Protein AF-A0A9D8DEI7-F1 (afdb_monomer_lite)

Structure (mmCIF, N/CA/C/O backbone):
data_AF-A0A9D8DEI7-F1
#
_entry.id   AF-A0A9D8DEI7-F1
#
loop_
_atom_site.group_PDB
_atom_site.id
_atom_site.type_symbol
_atom_site.label_atom_id
_atom_site.label_alt_id
_atom_site.label_comp_id
_atom_site.label_asym_id
_atom_site.label_entity_id
_atom_site.label_seq_id
_atom_site.pdbx_PDB_ins_code
_atom_site.Cartn_x
_atom_site.Cartn_y
_atom_site.Cartn_z
_atom_site.occupancy
_atom_site.B_iso_or_equiv
_atom_site.auth_seq_id
_atom_site.auth_comp_id
_atom_site.auth_asym_id
_atom_site.auth_atom_id
_atom_site.pdbx_PDB_model_num
ATOM 1 N N . MET A 1 1 ? 32.565 16.526 56.977 1.00 48.03 1 MET A N 1
ATOM 2 C CA . MET A 1 1 ? 32.443 17.962 56.658 1.00 48.03 1 MET A CA 1
ATOM 3 C C . MET A 1 1 ? 31.909 18.100 55.244 1.00 48.03 1 MET A C 1
ATOM 5 O O . MET A 1 1 ? 32.401 17.396 54.372 1.00 48.03 1 MET A O 1
ATOM 9 N N . SER A 1 2 ? 30.930 18.994 55.086 1.00 52.47 2 SER A N 1
ATOM 10 C CA . SER A 1 2 ? 30.205 19.396 53.866 1.00 52.47 2 SER A CA 1
ATOM 11 C C . SER A 1 2 ? 28.914 18.635 53.568 1.00 52.47 2 SER A C 1
ATOM 13 O O . SER A 1 2 ? 28.824 17.798 52.676 1.00 52.47 2 SER A O 1
ATOM 15 N N . GLU A 1 3 ? 27.904 19.019 54.348 1.00 53.97 3 GLU A N 1
ATOM 16 C CA . GLU A 1 3 ? 26.474 18.923 54.068 1.00 53.97 3 GLU A CA 1
ATOM 17 C C . GLU A 1 3 ? 26.102 19.852 52.896 1.00 53.97 3 GLU A C 1
ATOM 19 O O . GLU A 1 3 ? 26.553 20.999 52.835 1.00 53.97 3 GLU A O 1
ATOM 24 N N . ARG A 1 4 ? 25.239 19.393 51.983 1.00 58.38 4 ARG A N 1
ATOM 25 C CA . ARG A 1 4 ? 24.477 20.269 51.083 1.00 58.38 4 ARG A CA 1
ATOM 26 C C . ARG A 1 4 ? 23.010 19.863 51.131 1.00 58.38 4 ARG A C 1
ATOM 28 O O . ARG A 1 4 ? 22.658 18.731 50.820 1.00 58.38 4 ARG A O 1
ATOM 35 N N . GLN A 1 5 ? 22.203 20.812 51.585 1.00 62.78 5 GLN A N 1
ATOM 36 C CA . GLN A 1 5 ? 20.763 20.720 51.782 1.00 62.78 5 GLN A CA 1
ATOM 37 C C . GLN A 1 5 ? 19.988 20.701 50.449 1.00 62.78 5 GLN A C 1
ATOM 39 O O . GLN A 1 5 ? 20.472 21.259 49.459 1.00 62.78 5 GLN A O 1
ATOM 44 N N . PRO A 1 6 ? 18.771 20.123 50.423 1.00 64.81 6 PRO A N 1
ATOM 45 C CA . PRO A 1 6 ? 17.835 20.244 49.310 1.00 64.81 6 PRO A CA 1
ATOM 46 C C . PRO A 1 6 ? 17.084 21.585 49.342 1.00 64.81 6 PRO A C 1
ATOM 48 O O . PRO A 1 6 ? 16.651 22.058 50.390 1.00 64.81 6 PRO A O 1
ATOM 51 N N . ASN A 1 7 ? 16.925 22.181 48.160 1.00 58.81 7 ASN A N 1
ATOM 52 C CA . ASN A 1 7 ? 16.240 23.449 47.942 1.00 58.81 7 ASN A CA 1
ATOM 53 C C . ASN A 1 7 ? 14.721 23.222 47.843 1.00 58.81 7 ASN A C 1
ATOM 55 O O . ASN A 1 7 ? 14.240 22.599 46.898 1.00 58.81 7 ASN A O 1
ATOM 59 N N . SER A 1 8 ? 13.977 23.723 48.828 1.00 54.47 8 SER A N 1
ATOM 60 C CA . SER A 1 8 ? 12.516 23.752 48.874 1.00 54.47 8 SER A CA 1
ATOM 61 C C . SER A 1 8 ? 11.988 25.018 48.191 1.00 54.47 8 SER A C 1
ATOM 63 O O . SER A 1 8 ? 12.009 26.101 48.778 1.00 54.47 8 SER A O 1
ATOM 65 N N . GLY A 1 9 ? 11.497 24.881 46.959 1.00 53.66 9 GLY A N 1
ATOM 66 C CA . GLY A 1 9 ? 10.753 25.925 46.253 1.00 53.66 9 GLY A CA 1
ATOM 67 C C . GLY A 1 9 ? 9.281 25.906 46.653 1.00 53.66 9 GLY A C 1
ATOM 68 O O . GLY A 1 9 ? 8.477 25.211 46.042 1.00 53.66 9 GLY A O 1
ATOM 69 N N . SER A 1 10 ? 8.962 26.651 47.706 1.00 48.22 10 SER A N 1
ATOM 70 C CA . SER A 1 10 ? 7.610 26.997 48.138 1.00 48.22 10 SER A CA 1
ATOM 71 C C . SER A 1 10 ? 7.182 28.311 47.488 1.00 48.22 10 SER A C 1
ATOM 73 O O . SER A 1 10 ? 7.964 29.259 47.475 1.00 48.22 10 SER A O 1
ATOM 75 N N . GLY A 1 11 ? 5.915 28.398 47.085 1.00 42.53 11 GLY A N 1
ATOM 76 C CA . GLY A 1 11 ? 5.194 29.667 46.990 1.00 42.53 11 GLY A CA 1
ATOM 77 C C . GLY A 1 11 ? 4.642 29.990 45.609 1.00 42.53 11 GLY A C 1
ATOM 78 O O . GLY A 1 11 ? 5.392 30.268 44.683 1.00 42.53 11 GLY A O 1
ATOM 79 N N . ASP A 1 12 ? 3.317 29.978 45.510 1.00 43.81 12 ASP A N 1
ATOM 80 C CA . ASP A 1 12 ? 2.453 31.165 45.358 1.00 43.81 12 ASP A CA 1
ATOM 81 C C . ASP A 1 12 ? 1.214 30.700 44.568 1.00 43.81 12 ASP A C 1
ATOM 83 O O . ASP A 1 12 ? 1.314 30.100 43.507 1.00 43.81 12 ASP A O 1
ATOM 87 N N . GLY A 1 13 ? 0.002 30.752 45.101 1.00 42.78 13 GLY A N 1
ATOM 88 C CA . GLY A 1 13 ? -0.653 31.996 45.469 1.00 42.78 13 GLY A CA 1
ATOM 89 C C . GLY A 1 13 ? -1.904 32.097 44.609 1.00 42.78 13 GLY A C 1
ATOM 90 O O . GLY A 1 13 ? -1.872 32.529 43.461 1.00 42.78 13 GLY A O 1
ATOM 91 N N . GLY A 1 14 ? -3.015 31.601 45.148 1.00 42.62 14 GLY A N 1
ATOM 92 C CA . GLY A 1 14 ? -4.296 31.597 44.462 1.00 42.62 14 GLY A CA 1
ATOM 93 C C . GLY A 1 14 ? -4.821 33.001 44.181 1.00 42.62 14 GLY A C 1
ATOM 94 O O . GLY A 1 14 ? -4.734 33.899 45.016 1.00 42.62 14 GLY A O 1
ATOM 95 N N . ALA A 1 15 ? -5.498 33.155 43.046 1.00 45.97 15 ALA A N 1
ATOM 96 C CA . ALA A 1 15 ? -6.466 34.221 42.865 1.00 45.97 15 ALA A CA 1
ATOM 97 C C . ALA A 1 15 ? -7.571 33.820 41.875 1.00 45.97 15 ALA A C 1
ATOM 99 O O . ALA A 1 15 ? -7.374 33.773 40.671 1.00 45.97 15 ALA A O 1
ATOM 100 N N . ARG A 1 16 ? -8.770 33.627 42.435 1.00 45.38 16 ARG A N 1
ATOM 101 C CA . ARG A 1 16 ? -10.005 34.300 42.005 1.00 45.38 16 ARG A CA 1
ATOM 102 C C . ARG A 1 16 ? -10.395 34.171 40.524 1.00 45.38 16 ARG A C 1
ATOM 104 O O . ARG A 1 16 ? -9.983 34.962 39.687 1.00 45.38 16 ARG A O 1
ATOM 111 N N . SER A 1 17 ? -11.428 33.376 40.271 1.00 50.47 17 SER A N 1
ATOM 112 C CA . SER A 1 17 ? -12.588 33.865 39.507 1.00 50.47 17 SER A CA 1
ATOM 113 C C . SER A 1 17 ? -13.786 32.939 39.700 1.00 50.47 17 SER A C 1
ATOM 115 O O . SER A 1 17 ? -13.965 31.929 39.032 1.00 50.47 17 SER A O 1
ATOM 117 N N . ARG A 1 18 ? -14.644 33.323 40.651 1.00 49.12 18 ARG A N 1
ATOM 118 C CA . ARG A 1 18 ? -16.065 32.987 40.599 1.00 49.12 18 ARG A CA 1
ATOM 119 C C . ARG A 1 18 ? -16.678 33.867 39.514 1.00 49.12 18 ARG A C 1
ATOM 121 O O . ARG A 1 18 ? -16.658 35.086 39.660 1.00 49.12 18 ARG A O 1
ATOM 128 N N . ALA A 1 19 ? -17.241 33.263 38.479 1.00 45.31 19 ALA A N 1
ATOM 129 C CA . ALA A 1 19 ? -18.193 33.926 37.603 1.00 45.31 19 ALA A CA 1
ATOM 130 C C . ALA A 1 19 ? -19.196 32.898 37.064 1.00 45.31 19 ALA A C 1
ATOM 132 O O . ALA A 1 19 ? -18.889 32.109 36.183 1.00 45.31 19 ALA A O 1
ATOM 133 N N . ALA A 1 20 ? -20.390 32.948 37.652 1.00 45.47 20 ALA A N 1
ATOM 134 C CA . ALA A 1 20 ? -21.681 32.757 37.000 1.00 45.47 20 ALA A CA 1
ATOM 135 C C . ALA A 1 20 ? -21.895 31.494 36.139 1.00 45.47 20 ALA A C 1
ATOM 137 O O . ALA A 1 20 ? -21.719 31.479 34.926 1.00 45.47 20 ALA A O 1
ATOM 138 N N . GLU A 1 21 ? -22.457 30.476 36.783 1.00 46.69 21 GLU A N 1
ATOM 139 C CA . GLU A 1 21 ? -23.849 30.067 36.552 1.00 46.69 21 GLU A CA 1
ATOM 140 C C . GLU A 1 21 ? -24.545 30.695 35.326 1.00 46.69 21 GLU A C 1
ATOM 142 O O . GLU A 1 21 ? -25.024 31.828 35.372 1.00 46.69 21 GLU A O 1
ATOM 147 N N . ARG A 1 22 ? -24.677 29.912 34.247 1.00 46.12 22 ARG A N 1
ATOM 148 C CA . ARG A 1 22 ? -25.803 30.000 33.308 1.00 46.12 22 ARG A CA 1
ATOM 149 C C . ARG A 1 22 ? -26.130 28.624 32.737 1.00 46.12 22 ARG A C 1
ATOM 151 O O . ARG A 1 22 ? -25.493 28.121 31.820 1.00 46.12 22 ARG A O 1
ATOM 158 N N . VAL A 1 23 ? -27.188 28.066 33.311 1.00 52.12 23 VAL A N 1
ATOM 159 C CA . VAL A 1 23 ? -28.173 27.167 32.707 1.00 52.12 23 VAL A CA 1
ATOM 160 C C . VAL A 1 23 ? -28.190 27.250 31.177 1.00 52.12 23 VAL A C 1
ATOM 162 O O . VAL A 1 23 ? -28.646 28.254 30.634 1.00 52.12 23 VAL A O 1
ATOM 165 N N . ARG A 1 24 ? -27.819 26.160 30.497 1.00 49.22 24 ARG A N 1
ATOM 166 C CA . ARG A 1 24 ? -28.441 25.738 29.232 1.00 49.22 24 ARG A CA 1
ATOM 167 C C . ARG A 1 24 ? -28.493 24.214 29.166 1.00 49.22 24 ARG A C 1
ATOM 169 O O . ARG A 1 24 ? -27.504 23.540 28.919 1.00 49.22 24 ARG A O 1
ATOM 176 N N . ARG A 1 25 ? -29.704 23.705 29.402 1.00 51.09 25 ARG A N 1
ATOM 177 C CA . ARG A 1 25 ? -30.188 22.435 28.862 1.00 51.09 25 ARG A CA 1
ATOM 178 C C . ARG A 1 25 ? -30.032 22.487 27.340 1.00 51.09 25 ARG A C 1
ATOM 180 O O . ARG A 1 25 ? -30.719 23.286 26.711 1.00 51.09 25 ARG A O 1
ATOM 187 N N . GLU A 1 26 ? -29.210 21.622 26.763 1.00 45.66 26 GLU A N 1
ATOM 188 C CA . GLU A 1 26 ? -29.348 21.231 25.360 1.00 45.66 26 GLU A CA 1
ATOM 189 C C . GLU A 1 26 ? -29.435 19.706 25.277 1.00 45.66 26 GLU A C 1
ATOM 191 O O . GLU A 1 26 ? -28.643 18.968 25.856 1.00 45.66 26 GLU A O 1
ATOM 196 N N . ALA A 1 27 ? -30.514 19.268 24.635 1.00 56.34 27 ALA A N 1
ATOM 197 C CA . ALA A 1 27 ? -30.925 17.891 24.428 1.00 56.34 27 ALA A CA 1
ATOM 198 C C . ALA A 1 27 ? -29.993 17.151 23.443 1.00 56.34 27 ALA A C 1
ATOM 200 O O . ALA A 1 27 ? -29.321 17.797 22.636 1.00 56.34 27 ALA A O 1
ATOM 201 N N . PRO A 1 28 ? -29.993 15.804 23.438 1.00 54.59 28 PRO A N 1
ATOM 202 C CA . PRO A 1 28 ? -29.207 15.021 22.489 1.00 54.59 28 PRO A CA 1
ATOM 203 C C . PRO A 1 28 ? -29.712 15.230 21.054 1.00 54.59 28 PRO A C 1
ATOM 205 O O . PRO A 1 28 ? -30.860 14.916 20.726 1.00 54.59 28 PRO A O 1
ATOM 208 N N . ARG A 1 29 ? -28.847 15.755 20.179 1.00 49.28 29 ARG A N 1
ATOM 209 C CA . ARG A 1 29 ? -29.093 15.782 18.732 1.00 49.28 29 ARG A CA 1
ATOM 210 C C . ARG A 1 29 ? -28.921 14.368 18.174 1.00 49.28 29 ARG A C 1
ATOM 212 O O . ARG A 1 29 ? -27.871 13.754 18.331 1.00 49.28 29 ARG A O 1
ATOM 219 N N . LYS A 1 30 ? -29.977 13.863 17.533 1.00 56.88 30 LYS A N 1
ATOM 220 C CA . LYS A 1 30 ? -29.970 12.626 16.743 1.00 56.88 30 LYS A CA 1
ATOM 221 C C . LYS A 1 30 ? -29.025 12.777 15.536 1.00 56.88 30 LYS A C 1
ATOM 223 O O . LYS A 1 30 ? -28.966 13.875 14.979 1.00 56.88 30 LYS A O 1
ATOM 228 N N . PRO A 1 31 ? -28.349 11.708 15.086 1.00 55.78 31 PRO A N 1
ATOM 229 C CA . PRO A 1 31 ? -27.664 11.708 13.801 1.00 55.78 31 PRO A CA 1
ATOM 230 C C . PRO A 1 31 ? -28.699 11.590 12.673 1.00 55.78 31 PRO A C 1
ATOM 232 O O . PRO A 1 31 ? -29.473 10.632 12.636 1.00 55.78 31 PRO A O 1
ATOM 235 N N . ASN A 1 32 ? -28.727 12.570 11.768 1.00 49.78 32 ASN A N 1
ATOM 236 C CA . ASN A 1 32 ? -29.474 12.463 10.519 1.00 49.78 32 ASN A CA 1
ATOM 237 C C . ASN A 1 32 ? -28.752 11.475 9.599 1.00 49.78 32 ASN A C 1
ATOM 239 O O . ASN A 1 32 ? -27.633 11.723 9.152 1.00 49.78 32 ASN A O 1
ATOM 243 N N . ARG A 1 33 ? -29.425 10.354 9.358 1.00 47.00 33 ARG A N 1
ATOM 244 C CA . ARG A 1 33 ? -29.229 9.460 8.223 1.00 47.00 33 ARG A CA 1
ATOM 245 C C . ARG A 1 33 ? -30.153 9.942 7.093 1.00 47.00 33 ARG A C 1
ATOM 247 O O . ARG A 1 33 ? -31.245 10.424 7.383 1.00 47.00 33 ARG A O 1
ATOM 254 N N . ASP A 1 34 ? -29.689 9.742 5.864 1.00 49.09 34 ASP A N 1
ATOM 255 C CA . ASP A 1 34 ? -30.455 9.675 4.608 1.00 49.09 34 ASP A CA 1
ATOM 256 C C . ASP A 1 34 ? -30.786 10.997 3.876 1.00 49.09 34 ASP A C 1
ATOM 258 O O . ASP A 1 34 ? -31.709 11.721 4.239 1.00 49.09 34 ASP A O 1
ATOM 262 N N . ALA A 1 35 ? -30.008 11.255 2.812 1.00 53.28 35 ALA A N 1
ATOM 263 C CA . ALA A 1 35 ? -30.366 11.822 1.493 1.00 53.28 35 ALA A CA 1
ATOM 264 C C . ALA A 1 35 ? -29.026 12.004 0.735 1.00 53.28 35 ALA A C 1
ATOM 266 O O . ALA A 1 35 ? -28.170 12.752 1.197 1.00 53.28 35 ALA A O 1
ATOM 267 N N . ASP A 1 36 ? -28.633 11.236 -0.283 1.00 51.34 36 ASP A N 1
ATOM 268 C CA . ASP A 1 36 ? -29.312 10.906 -1.546 1.00 51.34 36 ASP A CA 1
ATOM 269 C C . ASP A 1 36 ? -29.801 12.140 -2.305 1.00 51.34 36 ASP A C 1
ATOM 271 O O . ASP A 1 36 ? -30.996 12.382 -2.310 1.00 51.34 36 ASP A O 1
ATOM 275 N N . GLU A 1 37 ? -28.885 12.902 -2.924 1.00 49.81 37 GLU A N 1
ATOM 276 C CA . GLU A 1 37 ? -29.155 13.689 -4.141 1.00 49.81 37 GLU A CA 1
ATOM 277 C C . GLU A 1 37 ? -27.877 13.779 -5.004 1.00 49.81 37 GLU A C 1
ATOM 279 O O . GLU A 1 37 ? -26.800 14.160 -4.537 1.00 49.81 37 GLU A O 1
ATOM 284 N N . GLY A 1 38 ? -27.995 13.350 -6.264 1.00 44.84 38 GLY A N 1
ATOM 285 C CA . GLY A 1 38 ? -26.934 13.321 -7.273 1.00 44.84 38 GLY A CA 1
ATOM 286 C C . GLY A 1 38 ? -26.622 14.681 -7.926 1.00 44.84 38 GLY A C 1
ATOM 287 O O . GLY A 1 38 ? -27.137 15.717 -7.511 1.00 44.84 38 GLY A O 1
ATOM 288 N N . PRO A 1 39 ? -25.753 14.700 -8.958 1.00 55.09 39 PRO A N 1
ATOM 289 C CA . PRO A 1 39 ? -25.211 15.933 -9.522 1.00 55.09 39 PRO A CA 1
ATOM 290 C C . PRO A 1 39 ? -26.136 16.536 -10.590 1.00 55.09 39 PRO A C 1
ATOM 292 O O . PRO A 1 39 ? -26.245 16.006 -11.697 1.00 55.09 39 PRO A O 1
ATOM 295 N N . GLU A 1 40 ? -26.749 17.686 -10.301 1.00 51.41 40 GLU A N 1
ATOM 296 C CA . GLU A 1 40 ? -27.407 18.495 -11.329 1.00 51.41 40 GLU A CA 1
ATOM 297 C C . GLU A 1 40 ? -26.422 19.435 -12.030 1.00 51.41 40 GLU A C 1
ATOM 299 O O . GLU A 1 40 ? -25.815 20.341 -11.455 1.00 51.41 40 GLU A O 1
ATOM 304 N N . ALA A 1 41 ? -26.313 19.215 -13.335 1.00 50.56 41 ALA A N 1
ATOM 305 C CA . ALA A 1 41 ? -25.783 20.150 -14.300 1.00 50.56 41 ALA A CA 1
ATOM 306 C C . ALA A 1 41 ? -26.815 21.245 -14.599 1.00 50.56 41 ALA A C 1
ATOM 308 O O . ALA A 1 41 ? -27.918 20.947 -15.045 1.00 50.56 41 ALA A O 1
ATOM 309 N N . THR A 1 42 ? -26.441 22.515 -14.447 1.00 44.78 42 THR A N 1
ATOM 310 C CA . THR A 1 42 ? -26.895 23.652 -15.278 1.00 44.78 42 THR A CA 1
ATOM 311 C C . THR A 1 42 ? -26.143 24.902 -14.817 1.00 44.78 42 THR A C 1
ATOM 313 O O . THR A 1 42 ? -26.143 25.262 -13.652 1.00 44.78 42 THR A O 1
ATOM 316 N N . GLY A 1 43 ? -25.401 25.581 -15.682 1.00 42.53 43 GLY A N 1
ATOM 317 C CA . GLY A 1 43 ? -25.990 26.707 -16.393 1.00 42.53 43 GLY A CA 1
ATOM 318 C C . GLY A 1 43 ? -24.905 27.724 -16.736 1.00 42.53 43 GLY A C 1
ATOM 319 O O . GLY A 1 43 ? -24.126 28.139 -15.882 1.00 42.53 43 GLY A O 1
ATOM 320 N N . GLY A 1 44 ? -24.829 28.082 -18.016 1.00 44.78 44 GLY A N 1
ATOM 321 C CA . GLY A 1 44 ? -23.748 28.872 -18.581 1.00 44.78 44 GLY A CA 1
ATOM 322 C C . GLY A 1 44 ? -23.660 30.305 -18.059 1.00 44.78 44 GLY A C 1
ATOM 323 O O . GLY A 1 44 ? -24.662 31.001 -17.895 1.00 44.78 44 GLY A O 1
ATOM 324 N N . SER A 1 45 ? -22.422 30.781 -17.925 1.00 43.56 45 SER A N 1
ATOM 325 C CA . SER A 1 45 ? -22.120 32.198 -17.752 1.00 43.56 45 SER A CA 1
ATOM 326 C C . SER A 1 45 ? -21.215 32.686 -18.883 1.00 43.56 45 SER A C 1
ATOM 328 O O . SER A 1 45 ? -20.000 32.539 -18.882 1.00 43.56 45 SER A O 1
ATOM 330 N N . ARG A 1 46 ? -21.902 33.192 -19.908 1.00 51.50 46 ARG A N 1
ATOM 331 C CA . ARG A 1 46 ? -21.592 34.354 -20.753 1.00 51.50 46 ARG A CA 1
ATOM 332 C C . ARG A 1 46 ? -20.136 34.845 -20.778 1.00 51.50 46 ARG A C 1
ATOM 334 O O . ARG A 1 46 ? -19.675 35.566 -19.899 1.00 51.50 46 ARG A O 1
ATOM 341 N N . LEU A 1 47 ? -19.527 34.585 -21.932 1.00 47.16 47 LEU A N 1
ATOM 342 C CA . LEU A 1 47 ? -18.625 35.453 -22.694 1.00 47.16 47 LEU A CA 1
ATOM 343 C C . LEU A 1 47 ? -18.570 36.922 -22.220 1.00 47.16 47 LEU A C 1
ATOM 345 O O . LEU A 1 47 ? -19.493 37.707 -22.450 1.00 47.16 47 LEU A O 1
ATOM 349 N N . ARG A 1 48 ? -17.409 37.317 -21.692 1.00 49.62 48 ARG A N 1
ATOM 350 C CA . ARG A 1 48 ? -16.848 38.661 -21.873 1.00 49.62 48 ARG A CA 1
ATOM 351 C C . ARG A 1 48 ? -15.474 38.515 -22.534 1.00 49.62 48 ARG A C 1
ATOM 353 O O . ARG A 1 48 ? -14.592 37.928 -21.913 1.00 49.62 48 ARG A O 1
ATOM 360 N N . PRO A 1 49 ? -15.248 39.050 -23.745 1.00 48.50 49 PRO A N 1
ATOM 361 C CA . PRO A 1 49 ? -13.901 39.171 -24.277 1.00 48.50 49 PRO A CA 1
ATOM 362 C C . PRO A 1 49 ? -13.212 40.355 -23.589 1.00 48.50 49 PRO A C 1
ATOM 364 O O . PRO A 1 49 ? -13.524 41.515 -23.865 1.00 48.50 49 PRO A O 1
ATOM 367 N N . ILE A 1 50 ? -12.281 40.069 -22.674 1.00 54.41 50 ILE A N 1
ATOM 368 C CA . ILE A 1 50 ? -11.305 41.068 -22.234 1.00 54.41 50 ILE A CA 1
ATOM 369 C C . ILE A 1 50 ? -10.267 41.176 -23.346 1.00 54.41 50 ILE A C 1
ATOM 371 O O . ILE A 1 50 ? -9.465 40.285 -23.605 1.00 54.41 50 ILE A O 1
ATOM 375 N N . ARG A 1 51 ? -10.391 42.288 -24.056 1.00 47.00 51 ARG A N 1
ATOM 376 C CA . ARG A 1 51 ? -9.552 42.749 -25.145 1.00 47.00 51 ARG A CA 1
ATOM 377 C C . ARG A 1 51 ? -8.293 43.389 -24.565 1.00 47.00 51 ARG A C 1
ATOM 379 O O . ARG A 1 51 ? -8.400 44.398 -23.878 1.00 47.00 51 ARG A O 1
ATOM 386 N N . GLY A 1 52 ? -7.136 42.873 -24.969 1.00 44.22 52 GLY A N 1
ATOM 387 C CA . GLY A 1 52 ? -5.909 43.657 -25.086 1.00 44.22 52 GLY A CA 1
ATOM 388 C C . GLY A 1 52 ? -4.867 43.440 -23.992 1.00 44.22 52 GLY A C 1
ATOM 389 O O . GLY A 1 52 ? -5.130 43.666 -22.819 1.00 44.22 52 GLY A O 1
ATOM 390 N N . ALA A 1 53 ? -3.658 43.129 -24.465 1.00 47.00 53 ALA A N 1
ATOM 391 C CA . ALA A 1 53 ? -2.376 43.181 -23.770 1.00 47.00 53 ALA A CA 1
ATOM 392 C C . ALA A 1 53 ? -2.085 42.036 -22.789 1.00 47.00 53 ALA A C 1
ATOM 394 O O . ALA A 1 53 ? -2.304 42.160 -21.590 1.00 47.00 53 ALA A O 1
ATOM 395 N N . GLN A 1 54 ? -1.503 40.963 -23.339 1.00 42.72 54 GLN A N 1
ATOM 396 C CA . GLN A 1 54 ? -0.245 40.314 -22.907 1.00 42.72 54 GLN A CA 1
ATOM 397 C C . GLN A 1 54 ? -0.275 38.818 -23.268 1.00 42.72 54 GLN A C 1
ATOM 399 O O . GLN A 1 54 ? -0.350 37.951 -22.407 1.00 42.72 54 GLN A O 1
ATOM 404 N N . THR A 1 55 ? -0.225 38.503 -24.563 1.00 44.03 55 THR A N 1
ATOM 405 C CA . THR A 1 55 ? -0.073 37.125 -25.073 1.00 44.03 55 THR A CA 1
ATOM 406 C C . THR A 1 55 ? 1.288 36.914 -25.738 1.00 44.03 55 THR A C 1
ATOM 408 O O . THR A 1 55 ? 1.389 36.172 -26.700 1.00 44.03 55 THR A O 1
ATOM 411 N N . GLU A 1 56 ? 2.343 37.565 -25.238 1.00 46.66 56 GLU A N 1
ATOM 412 C CA . GLU A 1 56 ? 3.718 37.379 -25.745 1.00 46.66 56 GLU A CA 1
ATOM 413 C C . GLU A 1 56 ? 4.664 36.728 -24.716 1.00 46.66 56 GLU A C 1
ATOM 415 O O . GLU A 1 56 ? 5.866 36.656 -24.938 1.00 46.66 56 GLU A O 1
ATOM 420 N N . ALA A 1 57 ? 4.147 36.221 -23.587 1.00 46.97 57 ALA A N 1
ATOM 421 C CA . ALA A 1 57 ? 4.976 35.603 -22.538 1.00 46.97 57 ALA A CA 1
ATOM 422 C C . ALA A 1 57 ? 4.601 34.153 -22.170 1.00 46.97 57 ALA A C 1
ATOM 424 O O . ALA A 1 57 ? 5.220 33.587 -21.274 1.00 46.97 57 ALA A O 1
ATOM 425 N N . LEU A 1 58 ? 3.618 33.541 -22.840 1.00 49.78 58 LEU A N 1
ATOM 426 C CA . LEU A 1 58 ? 3.133 32.184 -22.524 1.00 49.78 58 LEU A CA 1
ATOM 427 C C . LEU A 1 58 ? 3.544 31.106 -23.543 1.00 49.78 58 LEU A C 1
ATOM 429 O O . LEU A 1 58 ? 3.162 29.955 -23.383 1.00 49.78 58 LEU A O 1
ATOM 433 N N . GLU A 1 59 ? 4.372 31.455 -24.531 1.00 44.00 59 GLU A N 1
ATOM 434 C CA . GLU A 1 59 ? 4.974 30.513 -25.492 1.00 44.00 59 GLU A CA 1
ATOM 435 C C . GLU A 1 59 ? 6.496 30.385 -25.301 1.00 44.00 59 GLU A C 1
ATOM 437 O O . GLU A 1 59 ? 7.238 30.087 -26.231 1.00 44.00 59 GLU A O 1
ATOM 442 N N . ARG A 1 60 ? 6.992 30.585 -24.071 1.00 47.50 60 ARG A N 1
ATOM 443 C CA . ARG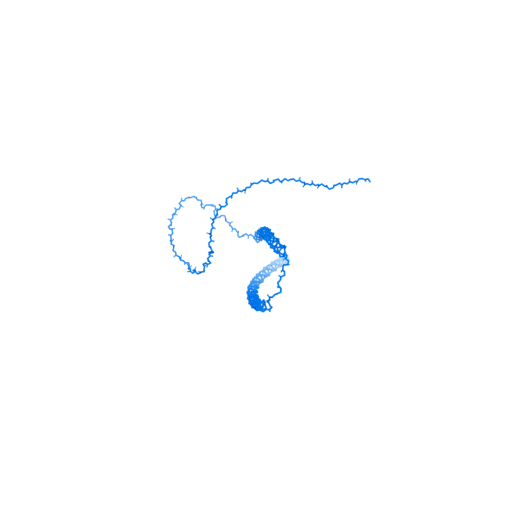 A 1 60 ? 8.283 30.001 -23.691 1.00 47.50 60 ARG A CA 1
ATOM 444 C C . ARG A 1 60 ? 8.060 28.507 -23.489 1.00 47.50 60 ARG A C 1
ATOM 446 O O . ARG A 1 60 ? 7.647 28.092 -22.411 1.00 47.50 60 ARG A O 1
ATOM 453 N N . GLU A 1 61 ? 8.245 27.754 -24.572 1.00 50.41 61 GLU A N 1
ATOM 454 C CA . GLU A 1 61 ? 9.079 26.545 -24.586 1.00 50.41 61 GLU A CA 1
ATOM 455 C C . GLU A 1 61 ? 9.206 25.888 -23.200 1.00 50.41 61 GLU A C 1
ATOM 457 O O . GLU A 1 61 ? 10.187 26.062 -22.479 1.00 50.41 61 GLU A O 1
ATOM 462 N N . LEU A 1 62 ? 8.170 25.155 -22.790 1.00 56.62 62 LEU A N 1
ATOM 463 C CA . LEU A 1 62 ? 8.351 24.106 -21.798 1.00 56.62 62 LEU A CA 1
ATOM 464 C C . LEU A 1 62 ? 8.753 22.871 -22.585 1.00 56.62 62 LEU A C 1
ATOM 466 O O . LEU A 1 62 ? 7.921 22.011 -22.880 1.00 56.62 62 LEU A O 1
ATOM 470 N N . ASP A 1 63 ? 10.035 22.809 -22.939 1.00 59.16 63 ASP A N 1
ATOM 471 C CA . ASP A 1 63 ? 10.648 21.523 -23.225 1.00 59.16 63 ASP A CA 1
ATOM 472 C C . ASP A 1 63 ? 10.252 20.560 -22.096 1.00 59.16 63 ASP A C 1
ATOM 474 O O . ASP A 1 63 ? 10.243 20.953 -20.917 1.00 59.16 63 ASP A O 1
ATOM 478 N N . PRO A 1 64 ? 9.849 19.317 -22.417 1.00 62.22 64 PRO A N 1
ATOM 479 C CA . PRO A 1 64 ? 9.548 18.339 -21.391 1.00 62.22 64 PRO A CA 1
ATOM 480 C C . PRO A 1 64 ? 10.752 18.284 -20.441 1.00 62.22 64 PRO A C 1
ATOM 482 O O . PRO A 1 64 ? 11.865 18.066 -20.923 1.00 62.22 64 PRO A O 1
ATOM 485 N N . PRO A 1 65 ? 10.553 18.488 -19.120 1.00 63.78 65 PRO A N 1
ATOM 486 C CA . PRO A 1 65 ? 11.663 18.551 -18.179 1.00 63.78 65 PRO A CA 1
ATOM 487 C C . PRO A 1 65 ? 12.516 17.309 -18.369 1.00 63.78 65 PRO A C 1
ATOM 489 O O . PRO A 1 65 ? 11.964 16.206 -18.520 1.00 63.78 65 PRO A O 1
ATOM 492 N N . SER A 1 66 ? 13.831 17.509 -18.428 1.00 73.19 66 SER A N 1
ATOM 493 C CA . SER A 1 66 ? 14.775 16.420 -18.650 1.00 73.19 66 SER A CA 1
ATOM 494 C C . SER A 1 66 ? 14.548 15.326 -17.601 1.00 73.19 66 SER A C 1
ATOM 496 O O . SER A 1 66 ? 14.041 15.592 -16.508 1.00 73.19 66 SER A O 1
ATOM 498 N N . LYS A 1 67 ? 14.884 14.070 -17.923 1.00 78.50 67 LYS A N 1
ATOM 499 C CA . LYS A 1 67 ? 14.655 12.932 -17.013 1.00 78.50 67 LYS A CA 1
ATOM 500 C C . LYS A 1 67 ? 15.191 13.213 -15.595 1.00 78.50 67 LYS A C 1
ATOM 502 O O . LYS A 1 67 ? 14.493 12.933 -14.631 1.00 78.50 67 LYS A O 1
ATOM 507 N N . GLY A 1 68 ? 16.343 13.883 -15.485 1.00 81.94 68 GLY A N 1
ATOM 508 C CA . GLY A 1 68 ? 16.918 14.309 -14.204 1.00 81.94 68 GLY A CA 1
ATOM 509 C C . GLY A 1 68 ? 16.096 15.370 -13.462 1.00 81.94 68 GLY A C 1
ATOM 510 O O . GLY A 1 68 ? 15.847 15.222 -12.272 1.00 81.94 68 GLY A O 1
ATOM 511 N N . GLU A 1 69 ? 15.585 16.393 -14.151 1.00 82.69 69 GLU A N 1
ATOM 512 C CA . GLU A 1 69 ? 14.737 17.420 -13.521 1.00 82.69 69 GLU A CA 1
ATOM 513 C C . GLU A 1 69 ? 13.396 16.861 -13.029 1.00 82.69 69 GLU A C 1
ATOM 515 O O . GLU A 1 69 ? 12.833 17.348 -12.047 1.00 82.69 69 GLU A O 1
ATOM 520 N N . ARG A 1 70 ? 12.851 15.848 -13.714 1.00 80.62 70 ARG A N 1
ATOM 521 C CA . ARG A 1 70 ? 11.641 15.148 -13.256 1.00 80.62 70 ARG A CA 1
ATOM 522 C C . ARG A 1 70 ? 11.910 14.370 -11.976 1.00 80.62 70 ARG A C 1
ATOM 524 O O . ARG A 1 70 ? 11.102 14.458 -11.053 1.00 80.62 70 ARG A O 1
ATOM 531 N N . ASP A 1 71 ? 13.038 13.671 -11.916 1.00 89.69 71 ASP A N 1
ATOM 532 C CA . ASP A 1 71 ? 13.437 12.892 -10.746 1.00 89.69 71 ASP A CA 1
ATOM 533 C C . ASP A 1 71 ? 13.702 13.803 -9.536 1.00 89.69 71 ASP A C 1
ATOM 535 O O . ASP A 1 71 ? 13.226 13.514 -8.441 1.00 89.69 71 ASP A O 1
ATOM 539 N N . GLU A 1 72 ? 14.350 14.956 -9.727 1.00 90.38 72 GLU A N 1
ATOM 540 C CA . GLU A 1 72 ? 14.560 15.956 -8.667 1.00 90.38 72 GLU A CA 1
ATOM 541 C C . GLU A 1 72 ? 13.240 16.551 -8.153 1.00 90.38 72 GLU A C 1
ATOM 543 O O . GLU A 1 72 ? 13.026 16.672 -6.944 1.00 90.38 72 GLU A O 1
ATOM 548 N N . ARG A 1 73 ? 12.305 16.883 -9.055 1.00 89.56 73 ARG A N 1
ATOM 549 C CA . ARG A 1 73 ? 10.968 17.365 -8.664 1.00 89.56 73 ARG A CA 1
ATOM 550 C C . ARG A 1 73 ? 10.187 16.300 -7.906 1.00 89.56 73 ARG A C 1
ATOM 552 O O . ARG A 1 73 ? 9.510 16.629 -6.933 1.00 89.56 73 ARG A O 1
ATOM 559 N N . LEU A 1 74 ? 10.281 15.043 -8.334 1.00 91.44 74 LEU A N 1
ATOM 560 C CA . LEU A 1 74 ? 9.635 13.925 -7.658 1.00 91.44 74 LEU A CA 1
ATOM 561 C C . LEU A 1 74 ? 10.235 13.709 -6.267 1.00 91.44 74 LEU A C 1
ATOM 563 O O . LEU A 1 74 ? 9.483 13.584 -5.306 1.00 91.44 74 LEU A O 1
ATOM 567 N N . GLN A 1 75 ? 11.562 13.741 -6.132 1.00 92.50 75 GLN A N 1
ATOM 568 C CA . GLN A 1 75 ? 12.239 13.643 -4.838 1.00 92.50 75 GLN A CA 1
ATOM 569 C C . GLN A 1 75 ? 11.812 14.770 -3.897 1.00 92.50 75 GLN A C 1
ATOM 571 O O . GLN A 1 75 ? 11.406 14.499 -2.770 1.00 92.50 75 GLN A O 1
ATOM 576 N N . HIS A 1 76 ? 11.789 16.018 -4.368 1.00 94.00 76 HIS A N 1
ATOM 577 C CA . HIS A 1 76 ? 11.307 17.141 -3.566 1.00 94.00 76 HIS A CA 1
ATOM 578 C C . HIS A 1 76 ? 9.831 17.011 -3.175 1.00 94.00 76 HIS A C 1
ATOM 580 O O . HIS A 1 76 ? 9.474 17.331 -2.042 1.00 94.00 76 HIS A O 1
ATOM 586 N N . ALA A 1 77 ? 8.972 16.524 -4.074 1.00 94.25 77 ALA A N 1
ATOM 587 C CA . ALA A 1 77 ? 7.565 16.282 -3.768 1.00 94.25 77 ALA A CA 1
ATOM 588 C C . ALA A 1 77 ? 7.394 15.176 -2.715 1.00 94.25 77 ALA A C 1
ATOM 590 O O . ALA A 1 77 ? 6.600 15.331 -1.788 1.00 94.25 77 ALA A O 1
ATOM 591 N N . VAL A 1 78 ? 8.169 14.092 -2.818 1.00 95.19 78 VAL A N 1
ATOM 592 C CA . VAL A 1 78 ? 8.183 12.996 -1.840 1.00 95.19 78 VAL A CA 1
ATOM 593 C C . VAL A 1 78 ? 8.695 13.484 -0.487 1.00 95.19 78 VAL A C 1
ATOM 595 O O . VAL A 1 78 ? 8.075 13.203 0.535 1.00 95.19 78 VAL A O 1
ATOM 598 N N . GLU A 1 79 ? 9.781 14.254 -0.451 1.00 96.94 79 GLU A N 1
ATOM 599 C CA . GLU A 1 79 ? 10.307 14.830 0.789 1.00 96.94 79 GLU A CA 1
ATOM 600 C C . GLU A 1 79 ? 9.328 15.814 1.434 1.00 96.94 79 GLU A C 1
ATOM 602 O O . GLU A 1 79 ? 9.155 15.793 2.652 1.00 96.94 79 GLU A O 1
ATOM 607 N N . ALA A 1 80 ? 8.662 16.655 0.638 1.00 96.19 80 ALA A N 1
ATOM 608 C CA . ALA A 1 80 ? 7.635 17.566 1.129 1.00 96.19 80 ALA A CA 1
ATOM 609 C C . ALA A 1 80 ? 6.447 16.792 1.714 1.00 96.19 80 ALA A C 1
ATOM 611 O O . ALA A 1 80 ? 6.040 17.065 2.841 1.00 96.19 80 ALA A O 1
ATOM 612 N N . ALA A 1 81 ? 5.952 15.777 0.999 1.00 94.31 81 ALA A N 1
ATOM 613 C CA . ALA A 1 81 ? 4.887 14.907 1.487 1.00 94.31 81 ALA A CA 1
ATOM 614 C C . ALA A 1 81 ? 5.290 14.188 2.782 1.00 94.31 81 ALA A C 1
ATOM 616 O O . ALA A 1 81 ? 4.489 14.109 3.714 1.00 94.31 81 ALA A O 1
ATOM 617 N N . ARG A 1 82 ? 6.546 13.727 2.877 1.00 96.88 82 ARG A N 1
ATOM 618 C CA . ARG A 1 82 ? 7.090 13.104 4.088 1.00 96.88 82 ARG A CA 1
ATOM 619 C C . ARG A 1 82 ? 7.078 14.074 5.267 1.00 96.88 82 ARG A C 1
ATOM 621 O O . ARG A 1 82 ? 6.558 13.721 6.318 1.00 96.88 82 ARG A O 1
ATOM 628 N N . ARG A 1 83 ? 7.578 15.301 5.087 1.00 96.94 83 ARG A N 1
ATOM 629 C CA . ARG A 1 83 ? 7.568 16.330 6.143 1.00 96.94 83 ARG A CA 1
ATOM 630 C C . ARG A 1 83 ? 6.150 16.682 6.580 1.00 96.94 83 ARG A C 1
ATOM 632 O O . ARG A 1 83 ? 5.887 16.735 7.771 1.00 96.94 83 ARG A O 1
ATOM 639 N N . THR A 1 84 ? 5.217 16.846 5.644 1.00 97.12 84 THR A N 1
ATOM 640 C CA . THR A 1 84 ? 3.811 17.116 5.983 1.00 97.12 84 THR A CA 1
ATOM 641 C C . THR A 1 84 ? 3.173 15.957 6.752 1.00 97.12 84 THR A C 1
ATOM 643 O O . THR A 1 84 ? 2.404 16.188 7.685 1.00 97.12 84 THR A O 1
ATOM 646 N N . ALA A 1 85 ? 3.491 14.710 6.397 1.00 95.75 85 ALA A N 1
ATOM 647 C CA . ALA A 1 85 ? 3.026 13.542 7.140 1.00 95.75 85 ALA A CA 1
ATOM 648 C C . ALA A 1 85 ? 3.623 13.492 8.557 1.00 95.75 85 ALA A C 1
ATOM 650 O O . ALA A 1 85 ? 2.890 13.242 9.511 1.00 95.75 85 ALA A O 1
ATOM 651 N N . GLU A 1 86 ? 4.919 13.783 8.707 1.00 97.25 86 GLU A N 1
ATOM 652 C CA . GLU A 1 86 ? 5.605 13.873 10.005 1.00 97.25 86 GLU A CA 1
ATOM 653 C C . GLU A 1 86 ? 5.009 14.987 10.890 1.00 97.25 86 GLU A C 1
ATOM 655 O O . GLU A 1 86 ? 4.707 14.759 12.063 1.00 97.25 86 GLU A O 1
ATOM 660 N N . GLU A 1 87 ? 4.771 16.176 10.332 1.00 97.56 87 GLU A N 1
ATOM 661 C CA . GLU A 1 87 ? 4.141 17.302 11.034 1.00 97.56 87 GLU A CA 1
ATOM 662 C C . GLU A 1 87 ? 2.716 16.960 11.483 1.00 97.56 87 GLU A C 1
ATOM 664 O O . GLU A 1 87 ? 2.343 17.227 12.627 1.00 97.56 87 GLU A O 1
ATOM 669 N N . ARG A 1 88 ? 1.928 16.315 10.613 1.00 97.19 88 ARG A N 1
ATOM 670 C CA . ARG A 1 88 ? 0.568 15.876 10.942 1.00 97.19 88 ARG A CA 1
ATOM 671 C C . ARG A 1 88 ? 0.561 14.817 12.040 1.00 97.19 88 ARG A C 1
ATOM 673 O O . ARG A 1 88 ? -0.226 14.942 12.972 1.00 97.19 88 ARG A O 1
ATOM 680 N N . ALA A 1 89 ? 1.437 13.818 11.951 1.00 95.50 89 ALA A N 1
ATOM 681 C CA . ALA A 1 89 ? 1.565 12.785 12.976 1.00 95.50 89 ALA A CA 1
ATOM 682 C C . ALA A 1 89 ? 1.968 13.392 14.328 1.00 95.50 89 ALA A C 1
ATOM 684 O O . ALA A 1 89 ? 1.409 13.037 15.360 1.00 95.50 89 ALA A O 1
ATOM 685 N N . THR A 1 90 ? 2.880 14.367 14.323 1.00 97.62 90 THR A N 1
ATOM 686 C CA . THR A 1 90 ? 3.294 15.075 15.543 1.00 97.62 90 THR A CA 1
ATOM 687 C C . THR A 1 90 ? 2.138 15.874 16.150 1.00 97.62 90 THR A C 1
ATOM 689 O O . THR A 1 90 ? 1.925 15.826 17.359 1.00 97.62 90 THR A O 1
ATOM 692 N N . ALA A 1 91 ? 1.358 16.584 15.327 1.00 97.31 91 ALA A N 1
ATOM 693 C CA . ALA A 1 91 ? 0.188 17.327 15.793 1.00 97.31 91 ALA A CA 1
ATOM 694 C C . ALA A 1 91 ? -0.905 16.405 16.363 1.00 97.31 91 ALA A C 1
ATOM 696 O O . ALA A 1 91 ? -1.537 16.746 17.360 1.00 97.31 91 ALA A O 1
ATOM 697 N N . GLU A 1 92 ? -1.108 15.236 15.753 1.00 97.19 92 GLU A N 1
ATOM 698 C CA . GLU A 1 92 ? -2.058 14.228 16.228 1.00 97.19 92 GLU A CA 1
ATOM 699 C C . GLU A 1 92 ? -1.627 13.621 17.568 1.00 97.19 92 GLU A C 1
ATOM 701 O O . GLU A 1 92 ? -2.450 13.526 18.475 1.00 97.19 92 GLU A O 1
ATOM 706 N N . ILE A 1 93 ? -0.339 13.297 17.739 1.00 96.94 93 ILE A N 1
ATOM 707 C CA . ILE A 1 93 ? 0.201 12.813 19.020 1.00 96.94 93 ILE A CA 1
ATOM 708 C C . ILE A 1 93 ? -0.045 13.841 20.129 1.00 96.94 93 ILE A C 1
ATOM 710 O O . ILE A 1 93 ? -0.586 13.484 21.170 1.00 96.94 93 ILE A O 1
ATOM 714 N N . LEU A 1 94 ? 0.275 15.117 19.893 1.00 97.62 94 LEU A N 1
ATOM 715 C CA . LEU A 1 94 ? 0.072 16.173 20.890 1.00 97.62 94 LEU A CA 1
ATOM 716 C C . LEU A 1 94 ? -1.409 16.371 21.249 1.00 97.62 94 LEU A C 1
ATOM 718 O O . LEU A 1 94 ? -1.731 16.624 22.407 1.00 97.62 94 LEU A O 1
ATOM 722 N N . ALA A 1 95 ? -2.316 16.247 20.276 1.00 97.50 95 ALA A N 1
ATOM 723 C CA . ALA A 1 95 ? -3.752 16.325 20.534 1.00 97.50 95 ALA A CA 1
ATOM 724 C C . ALA A 1 95 ? -4.239 15.148 21.396 1.00 97.50 95 ALA A C 1
ATOM 726 O O . ALA A 1 95 ? -4.998 15.353 22.341 1.00 97.50 95 ALA A O 1
ATOM 727 N N . LEU A 1 96 ? -3.763 13.930 21.110 1.00 95.56 96 LEU A N 1
ATOM 728 C CA . LEU A 1 96 ? -4.083 12.741 21.901 1.00 95.56 96 LEU A CA 1
ATOM 729 C C . LEU A 1 96 ? -3.511 12.814 23.323 1.00 95.56 96 LEU A C 1
ATOM 731 O O . LEU A 1 96 ? -4.163 12.366 24.263 1.00 95.56 96 LEU A O 1
ATOM 735 N N . GLU A 1 97 ? -2.315 13.379 23.500 1.00 97.56 97 GLU A N 1
ATOM 736 C CA . GLU A 1 97 ? -1.718 13.603 24.823 1.00 97.56 97 GLU A CA 1
ATOM 737 C C . GLU A 1 97 ? -2.545 14.592 25.659 1.00 97.56 97 GLU A C 1
ATOM 739 O O . GLU A 1 97 ? -2.846 14.319 26.821 1.00 97.56 97 GLU A O 1
ATOM 744 N N . ASP A 1 98 ? -2.975 15.702 25.059 1.00 97.81 98 ASP A N 1
ATOM 745 C CA . ASP A 1 98 ? -3.820 16.714 25.704 1.00 97.81 98 ASP A CA 1
ATOM 746 C C . ASP A 1 98 ? -5.207 16.150 26.078 1.00 97.81 98 ASP A C 1
ATOM 748 O O . ASP A 1 98 ? -5.711 16.386 27.180 1.00 97.81 98 ASP A O 1
ATOM 752 N N . ASP A 1 99 ? -5.807 15.330 25.212 1.00 97.06 99 ASP A N 1
ATOM 753 C CA . ASP A 1 99 ? -7.055 14.627 25.525 1.00 97.06 99 ASP A CA 1
ATOM 754 C C . ASP A 1 99 ? -6.877 13.592 26.647 1.00 97.06 99 ASP A C 1
ATOM 756 O O . ASP A 1 99 ? -7.701 13.536 27.565 1.00 97.06 99 ASP A O 1
ATOM 760 N N . LEU A 1 100 ? -5.775 12.833 26.650 1.00 95.25 100 LEU A N 1
ATOM 761 C CA . LEU A 1 100 ? -5.456 11.888 27.724 1.00 95.25 100 LEU A CA 1
ATOM 762 C C . LEU A 1 100 ? -5.296 12.599 29.075 1.00 95.25 100 LEU A C 1
ATOM 764 O O . LEU A 1 100 ? -5.759 12.100 30.106 1.00 95.25 100 LEU A O 1
ATOM 768 N N . ASP A 1 101 ? -4.655 13.765 29.092 1.00 97.44 101 ASP A N 1
ATOM 769 C CA . ASP A 1 101 ? -4.480 14.548 30.312 1.00 97.44 101 ASP A CA 1
ATOM 770 C C . ASP A 1 101 ? -5.812 15.115 30.824 1.00 97.44 101 ASP A C 1
ATOM 772 O O . ASP A 1 101 ? -6.083 15.053 32.031 1.00 97.44 101 ASP A O 1
ATOM 776 N N . ARG A 1 102 ? -6.708 15.560 29.931 1.00 97.31 102 ARG A N 1
ATOM 777 C CA . ARG A 1 102 ? -8.087 15.927 30.303 1.00 97.31 102 ARG A CA 1
ATOM 778 C C . ARG A 1 102 ? -8.845 14.746 30.892 1.00 97.31 102 ARG A C 1
ATOM 780 O O . ARG A 1 102 ? -9.491 14.887 31.934 1.00 97.31 102 ARG A O 1
ATOM 787 N N . GLU A 1 103 ? -8.771 13.579 30.261 1.00 95.31 103 GLU A N 1
ATOM 788 C CA . GLU A 1 103 ? -9.426 12.369 30.759 1.00 95.31 103 GLU A CA 1
ATOM 789 C C . GLU A 1 103 ? -8.906 11.994 32.148 1.00 95.31 103 GLU A C 1
ATOM 791 O O . GLU A 1 103 ? -9.703 11.760 33.060 1.00 95.31 103 GLU A O 1
ATOM 796 N N . ARG A 1 104 ? -7.589 12.041 32.364 1.00 96.81 104 ARG A N 1
ATOM 797 C CA . ARG A 1 104 ? -6.979 11.823 33.684 1.00 96.81 104 ARG A CA 1
ATOM 798 C C . ARG A 1 104 ? -7.481 12.814 34.726 1.00 96.81 104 ARG A C 1
ATOM 800 O O . ARG A 1 104 ? -7.805 12.402 35.840 1.00 96.81 104 ARG A O 1
ATOM 807 N N . GLU A 1 105 ? -7.593 14.094 34.382 1.00 97.75 105 GLU A N 1
ATOM 808 C CA . GLU A 1 105 ? -8.119 15.109 35.297 1.00 97.75 105 GLU A CA 1
ATOM 809 C C . GLU A 1 105 ? -9.592 14.838 35.652 1.00 97.75 105 GLU A C 1
ATOM 811 O O . GLU A 1 105 ? -9.986 14.916 36.820 1.00 97.75 105 GLU A O 1
ATOM 816 N N . THR A 1 106 ? -10.418 14.472 34.667 1.00 96.81 106 THR A N 1
ATOM 817 C CA . THR A 1 106 ? -11.827 14.126 34.914 1.00 96.81 106 THR A CA 1
ATOM 818 C C . THR A 1 106 ? -11.969 12.862 35.761 1.00 96.81 106 THR A C 1
ATOM 820 O O . THR A 1 106 ? -12.773 12.842 36.698 1.00 96.81 106 THR A O 1
ATOM 823 N N . ALA A 1 107 ? -11.147 11.842 35.507 1.00 94.62 107 ALA A N 1
ATOM 824 C CA . ALA A 1 107 ? -11.108 10.615 36.287 1.00 94.62 107 ALA A CA 1
ATOM 825 C C . ALA A 1 107 ? -10.676 10.886 37.735 1.00 94.62 107 ALA A C 1
ATOM 827 O O . ALA A 1 107 ? -11.316 10.391 38.664 1.00 94.62 107 ALA A O 1
ATOM 828 N N . ALA A 1 108 ? -9.658 11.727 37.946 1.00 97.12 108 ALA A N 1
ATOM 829 C CA . ALA A 1 108 ? -9.209 12.131 39.276 1.00 97.12 108 ALA A CA 1
ATOM 830 C C . ALA A 1 108 ? -10.316 12.860 40.057 1.00 97.12 108 ALA A C 1
ATOM 832 O O . ALA A 1 108 ? -10.598 12.499 41.200 1.00 97.12 108 ALA A O 1
ATOM 833 N N . LYS A 1 109 ? -11.010 13.819 39.426 1.00 97.25 109 LYS A N 1
ATOM 834 C CA . LYS A 1 109 ? -12.158 14.524 40.032 1.00 97.25 109 LYS A CA 1
ATOM 835 C C . LYS A 1 109 ? -13.304 13.572 40.376 1.00 97.25 109 LYS A C 1
ATOM 837 O O . LYS A 1 109 ? -13.902 13.677 41.447 1.00 97.25 109 LYS A O 1
ATOM 842 N N . SER A 1 110 ? -13.607 12.629 39.483 1.00 95.75 110 SER A N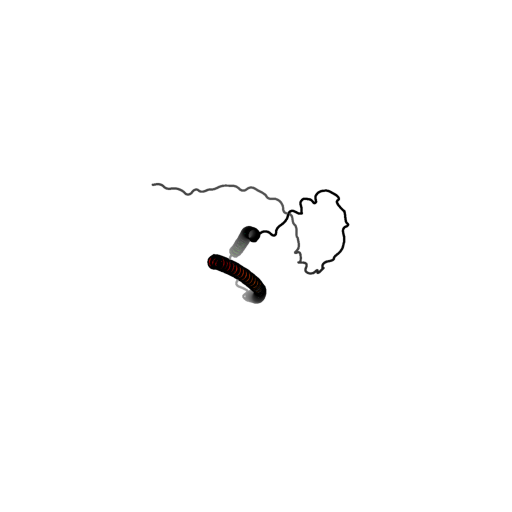 1
ATOM 843 C CA . SER A 1 110 ? -14.629 11.605 39.717 1.00 95.75 110 SER A CA 1
ATOM 844 C C . SER A 1 110 ? -14.259 10.712 40.905 1.00 95.75 110 SER A C 1
ATOM 846 O O . SER A 1 110 ? -15.088 10.459 41.781 1.00 95.75 110 SER A O 1
ATOM 848 N N . LEU A 1 111 ? -13.000 10.278 40.983 1.00 96.81 111 LEU A N 1
ATOM 849 C CA . LEU A 1 111 ? -12.497 9.458 42.080 1.00 96.81 111 LEU A CA 1
ATOM 850 C C . LEU A 1 111 ? -12.544 10.210 43.416 1.00 96.81 111 LEU A C 1
ATOM 852 O O . LEU A 1 111 ? -13.005 9.650 44.410 1.00 96.81 111 LEU A O 1
ATOM 856 N N . GLU A 1 112 ? -12.160 11.487 43.443 1.00 97.00 112 GLU A N 1
ATOM 857 C CA . GLU A 1 112 ? -12.286 12.339 44.632 1.00 97.00 112 GLU A CA 1
ATOM 858 C C . GLU A 1 112 ? -13.752 12.462 45.086 1.00 97.00 112 GLU A C 1
ATOM 860 O O . GLU A 1 112 ? -14.057 12.355 46.278 1.00 97.00 112 GLU A O 1
ATOM 865 N N . GLN A 1 113 ? -14.688 12.617 44.144 1.00 97.12 113 GLN A N 1
ATOM 866 C CA . GLN A 1 113 ? -16.117 12.679 44.447 1.00 97.12 113 GLN A CA 1
ATOM 867 C C . GLN A 1 113 ? -16.649 11.361 45.028 1.00 97.12 113 GLN A C 1
ATOM 869 O O . GLN A 1 113 ? -17.438 11.392 45.977 1.00 97.12 113 GLN A O 1
ATOM 874 N N . VAL A 1 114 ? -16.222 10.215 44.490 1.00 95.00 114 VAL A N 1
ATOM 875 C CA . VAL A 1 114 ? -16.577 8.889 45.021 1.00 95.00 114 VAL A CA 1
ATOM 876 C C . VAL A 1 114 ? -16.015 8.710 46.429 1.00 95.00 114 VAL A C 1
ATOM 878 O O . VAL A 1 114 ? -16.759 8.333 47.331 1.00 95.00 114 VAL A O 1
ATOM 881 N N . GLN A 1 115 ? -14.746 9.058 46.653 1.00 96.06 115 GLN A N 1
ATOM 882 C CA . GLN A 1 115 ? -14.138 8.999 47.983 1.00 96.06 115 GLN A CA 1
ATOM 883 C C . GLN A 1 115 ? -14.857 9.900 48.990 1.00 96.06 115 GLN A C 1
ATOM 885 O O . GLN A 1 115 ? -15.034 9.510 50.141 1.00 96.06 115 GLN A O 1
ATOM 890 N N . ARG A 1 116 ? -15.296 11.097 48.581 1.00 96.56 116 ARG A N 1
ATOM 891 C CA . ARG A 1 116 ? -16.076 11.980 49.457 1.00 96.56 116 ARG A CA 1
ATOM 892 C C . ARG A 1 116 ? -17.410 11.347 49.850 1.00 96.56 116 ARG A C 1
ATOM 894 O O . ARG A 1 116 ? -17.721 11.313 51.034 1.00 96.56 116 ARG A O 1
ATOM 901 N N . ARG A 1 117 ? -18.158 10.805 48.883 1.00 95.62 117 ARG A N 1
ATOM 902 C CA . ARG A 1 117 ? -19.430 10.113 49.151 1.00 95.62 117 ARG A CA 1
ATOM 903 C C . ARG A 1 117 ? -19.246 8.901 50.059 1.00 95.62 117 ARG A C 1
ATOM 905 O O . ARG A 1 117 ? -20.079 8.675 50.926 1.00 95.62 117 ARG A O 1
ATOM 912 N N . LEU A 1 118 ? -18.154 8.157 49.883 1.00 95.06 118 LEU A N 1
ATOM 913 C CA . LEU A 1 118 ? -17.821 7.031 50.751 1.00 95.06 118 LEU A CA 1
ATOM 914 C C . LEU A 1 118 ? -17.591 7.498 52.193 1.00 95.06 118 LEU A C 1
ATOM 916 O O . LEU A 1 118 ? -18.226 6.969 53.094 1.00 95.06 118 LEU A O 1
ATOM 920 N N . ARG A 1 119 ? -16.775 8.540 52.408 1.00 95.44 119 ARG A N 1
ATOM 921 C CA . ARG A 1 119 ? -16.547 9.107 53.752 1.00 95.44 119 ARG A CA 1
ATOM 922 C C . ARG A 1 119 ? -17.836 9.627 54.394 1.00 95.44 119 ARG A C 1
ATOM 924 O O . ARG A 1 119 ? -18.029 9.464 55.593 1.00 95.44 119 ARG A O 1
ATOM 931 N N . GLU A 1 120 ? -18.712 10.261 53.614 1.00 95.06 120 GLU A N 1
ATOM 932 C CA . GLU A 1 120 ? -20.023 10.727 54.090 1.00 95.06 120 GLU A CA 1
ATOM 933 C C . GLU A 1 120 ? -20.920 9.550 54.506 1.00 95.06 120 GLU A C 1
ATOM 935 O O . GLU A 1 120 ? -21.522 9.595 55.578 1.00 95.06 120 GLU A O 1
ATOM 940 N N . ALA A 1 121 ? -20.970 8.484 53.703 1.00 92.69 121 ALA A N 1
ATOM 941 C CA . ALA A 1 121 ? -21.728 7.275 54.017 1.00 92.69 121 ALA A CA 1
ATOM 942 C C . ALA A 1 121 ? -21.163 6.536 55.243 1.00 92.69 121 ALA A C 1
ATOM 944 O O . ALA A 1 121 ? -21.926 6.116 56.108 1.00 92.69 121 ALA A O 1
ATOM 945 N N . GLU A 1 122 ? -19.837 6.430 55.366 1.00 91.88 122 GLU A N 1
ATOM 946 C CA . GLU A 1 122 ? -19.166 5.856 56.538 1.00 91.88 122 GLU A CA 1
ATOM 947 C C . GLU A 1 122 ? -19.462 6.661 57.810 1.00 91.88 122 GLU A C 1
ATOM 949 O O . GLU A 1 122 ? -19.753 6.079 58.853 1.00 91.88 122 GLU A O 1
ATOM 954 N N . ALA A 1 123 ? -19.455 7.996 57.732 1.00 90.94 123 ALA A N 1
ATOM 955 C CA . ALA A 1 123 ? -19.802 8.856 58.862 1.00 90.94 123 ALA A CA 1
ATOM 956 C C . ALA A 1 123 ? -21.276 8.706 59.275 1.00 90.94 123 ALA A C 1
ATOM 958 O O . ALA A 1 123 ? -21.577 8.675 60.468 1.00 90.94 123 ALA A O 1
ATOM 959 N N . GLN A 1 124 ? -22.192 8.582 58.307 1.00 89.38 124 GLN A N 1
ATOM 960 C CA . GLN A 1 124 ? -23.608 8.312 58.578 1.00 89.38 124 GLN A CA 1
ATOM 961 C C . GLN A 1 124 ? -23.803 6.940 59.230 1.00 89.38 124 GLN A C 1
ATOM 963 O O . GLN A 1 124 ? -24.490 6.854 60.245 1.00 89.38 124 GLN A O 1
ATOM 968 N N . ALA A 1 125 ? -23.150 5.900 58.703 1.00 85.38 125 ALA A N 1
ATOM 969 C CA . ALA A 1 125 ? -23.197 4.552 59.259 1.00 85.38 125 ALA A CA 1
ATOM 970 C C . ALA A 1 125 ? -22.638 4.507 60.693 1.00 85.38 125 ALA A C 1
ATOM 972 O O . ALA A 1 125 ? -23.257 3.929 61.588 1.00 85.38 125 ALA A O 1
ATOM 973 N N . ALA A 1 126 ? -21.508 5.175 60.943 1.00 83.00 126 ALA A N 1
ATOM 974 C CA . ALA A 1 126 ? -20.933 5.295 62.280 1.00 83.00 126 ALA A CA 1
ATOM 975 C C . ALA A 1 126 ? -21.877 6.032 63.246 1.00 83.00 126 ALA A C 1
ATOM 977 O O . ALA A 1 126 ? -22.059 5.581 64.375 1.00 83.00 126 ALA A O 1
ATOM 978 N N . ALA A 1 127 ? -22.528 7.112 62.798 1.00 78.50 127 ALA A N 1
ATOM 979 C CA . ALA A 1 127 ? -23.495 7.853 63.606 1.00 78.50 127 ALA A CA 1
ATOM 980 C C . ALA A 1 127 ? -24.721 7.001 63.977 1.00 78.50 127 ALA A C 1
ATOM 982 O O . ALA A 1 127 ? -25.141 7.019 65.135 1.00 78.50 127 ALA A O 1
ATOM 983 N N . THR A 1 128 ? -25.258 6.210 63.038 1.00 74.56 128 THR A N 1
ATOM 984 C CA . THR A 1 128 ? -26.357 5.272 63.326 1.00 74.56 128 THR A CA 1
ATOM 985 C C . THR A 1 128 ? -25.958 4.192 64.329 1.00 74.56 128 THR A C 1
ATOM 987 O O . THR A 1 128 ? -26.731 3.919 65.238 1.00 74.56 128 THR A O 1
ATOM 990 N N . VAL A 1 129 ? -24.738 3.648 64.241 1.00 69.25 129 VAL A N 1
ATOM 991 C CA . VAL A 1 129 ? -24.239 2.623 65.180 1.00 69.25 129 VAL A CA 1
ATOM 992 C C . VAL A 1 129 ? -24.024 3.191 66.588 1.00 69.25 129 VAL A C 1
ATOM 994 O O . VAL A 1 129 ? -24.256 2.495 67.570 1.00 69.25 129 VAL A O 1
ATOM 997 N N . THR A 1 130 ? -23.627 4.462 66.717 1.00 61.03 130 THR A N 1
ATOM 998 C CA . THR A 1 130 ? -23.483 5.116 68.034 1.00 61.03 130 THR A CA 1
ATOM 999 C C . THR A 1 130 ? -24.803 5.574 68.661 1.00 61.03 130 THR A C 1
ATOM 1001 O O . THR A 1 130 ? -24.836 5.820 69.861 1.00 61.03 130 THR A O 1
ATOM 1004 N N . ALA A 1 131 ? -25.878 5.711 67.877 1.00 59.38 131 ALA A N 1
ATOM 1005 C CA . ALA A 1 131 ? -27.203 6.093 68.378 1.00 59.38 131 ALA A CA 1
ATOM 1006 C C . ALA A 1 131 ? -28.020 4.893 68.890 1.00 59.38 131 ALA A C 1
ATOM 1008 O O . ALA A 1 131 ? -29.000 5.076 69.607 1.00 59.38 131 ALA A O 1
ATOM 1009 N N . THR A 1 132 ? -27.616 3.675 68.539 1.00 52.62 132 THR A N 1
ATOM 1010 C CA . THR A 1 132 ? -28.201 2.432 69.043 1.00 52.62 132 THR A CA 1
ATOM 1011 C C . THR A 1 132 ? -27.391 1.916 70.237 1.00 52.62 132 THR A C 1
ATOM 1013 O O . THR A 1 132 ? -26.565 1.018 70.087 1.00 52.62 132 THR A O 1
ATOM 1016 N N . GLU A 1 133 ? -27.604 2.490 71.428 1.00 43.88 133 GLU A N 1
ATOM 1017 C CA . GLU A 1 133 ? -27.347 1.760 72.680 1.00 43.88 133 GLU A CA 1
ATOM 1018 C C . GLU A 1 133 ? -28.443 0.691 72.878 1.00 43.88 133 GLU A C 1
ATOM 1020 O O . GLU A 1 133 ? -29.591 0.914 72.482 1.00 43.88 133 GLU A O 1
ATOM 1025 N N . PRO A 1 134 ? -28.110 -0.489 73.436 1.00 53.47 134 PRO A N 1
ATOM 1026 C CA . PRO A 1 134 ? -29.000 -1.641 73.440 1.00 53.47 134 PRO A CA 1
ATOM 1027 C C . PRO A 1 134 ? -29.978 -1.558 74.617 1.00 53.47 134 PRO A C 1
ATOM 1029 O O . PRO A 1 134 ? -29.617 -1.892 75.745 1.00 53.47 134 PRO A O 1
ATOM 1032 N N . GLU A 1 135 ? -31.220 -1.146 74.360 1.00 41.66 135 GLU A N 1
ATOM 1033 C CA . GLU A 1 135 ? -32.324 -1.428 75.281 1.00 41.66 135 GLU A CA 1
ATOM 1034 C C . GLU A 1 135 ? -32.974 -2.776 74.957 1.00 41.66 135 GLU A C 1
ATOM 1036 O O . GLU A 1 135 ? -33.273 -3.126 73.815 1.00 41.66 135 GLU A O 1
ATOM 1041 N N . GLU A 1 136 ? -33.129 -3.536 76.033 1.00 50.16 136 GLU A N 1
ATOM 1042 C CA . GLU A 1 136 ? -33.778 -4.826 76.161 1.00 50.16 136 GLU A CA 1
ATOM 1043 C C . GLU A 1 136 ? -35.180 -4.845 75.536 1.00 50.16 136 GLU A C 1
ATOM 1045 O O . GLU A 1 136 ? -36.037 -4.048 75.905 1.00 50.16 136 GLU A O 1
ATOM 1050 N N . ALA A 1 137 ? -35.468 -5.846 74.704 1.00 44.16 137 ALA A N 1
ATOM 1051 C CA . ALA A 1 137 ? -36.827 -6.363 74.561 1.00 44.16 137 ALA A CA 1
ATOM 1052 C C . ALA A 1 137 ? -36.797 -7.782 73.987 1.00 44.16 137 ALA A C 1
ATOM 1054 O O . ALA A 1 137 ? -36.776 -8.008 72.780 1.00 44.16 137 ALA A O 1
ATOM 1055 N N . GLY A 1 138 ? -36.798 -8.768 74.882 1.00 52.41 138 GLY A N 1
ATOM 1056 C CA . GLY A 1 138 ? -37.236 -10.110 74.539 1.00 52.41 138 GLY A CA 1
ATOM 1057 C C . GLY A 1 138 ? -38.757 -10.129 74.437 1.00 52.41 138 GLY A C 1
ATOM 1058 O O . GLY A 1 138 ? -39.416 -10.163 75.467 1.00 52.41 138 GLY A O 1
ATOM 1059 N N . ALA A 1 139 ? -39.290 -10.100 73.217 1.00 49.50 139 ALA A N 1
ATOM 1060 C CA . ALA A 1 139 ? -40.605 -10.614 72.823 1.00 49.50 139 ALA A CA 1
ATOM 1061 C C . ALA A 1 139 ? -40.843 -10.234 71.356 1.00 49.50 139 ALA A C 1
ATOM 1063 O O . ALA A 1 139 ? -41.112 -9.073 71.108 1.00 49.50 139 ALA A O 1
ATOM 1064 N N . GLU A 1 140 ? -40.707 -11.199 70.436 1.00 48.56 140 GLU A N 1
ATOM 1065 C CA . GLU A 1 140 ? -41.260 -11.258 69.058 1.00 48.56 140 GLU A CA 1
ATOM 1066 C C . GLU A 1 140 ? -40.273 -12.006 68.150 1.00 48.56 140 GLU A C 1
ATOM 1068 O O . GLU A 1 140 ? -39.472 -11.428 67.432 1.00 48.56 140 GLU A O 1
ATOM 1073 N N . VAL A 1 141 ? -40.286 -13.340 68.212 1.00 50.44 141 VAL A N 1
ATOM 1074 C CA . VAL A 1 141 ? -39.410 -14.206 67.389 1.00 50.44 141 VAL A CA 1
ATOM 1075 C C . VAL A 1 141 ? -40.123 -14.640 66.089 1.00 50.44 141 VAL A C 1
ATOM 1077 O O . VAL A 1 141 ? -39.647 -15.516 65.390 1.00 50.44 141 VAL A O 1
ATOM 1080 N N . GLY A 1 142 ? -41.281 -14.050 65.761 1.00 54.50 142 GLY A N 1
ATOM 1081 C CA . GLY A 1 142 ? -42.094 -14.427 64.592 1.00 54.50 142 GLY A CA 1
ATOM 1082 C C . GLY A 1 142 ? -42.025 -13.440 63.422 1.00 54.50 142 GLY A C 1
ATOM 1083 O O . GLY A 1 142 ? -41.709 -13.835 62.310 1.00 54.50 142 GLY A O 1
ATOM 1084 N N . GLU A 1 143 ? -42.277 -12.153 63.667 1.00 57.19 143 GLU A N 1
ATOM 1085 C CA . GLU A 1 143 ? -42.275 -11.114 62.621 1.00 57.19 143 GLU A CA 1
ATOM 1086 C C . GLU A 1 143 ? -40.887 -10.770 62.025 1.00 57.19 143 GLU A C 1
ATOM 1088 O O . GLU A 1 143 ? -40.815 -10.572 60.811 1.00 57.19 143 GLU A O 1
ATOM 1093 N N . PRO A 1 144 ? -39.760 -10.775 62.774 1.00 69.44 144 PRO A N 1
ATOM 1094 C CA . PRO A 1 144 ? -38.456 -10.463 62.179 1.00 69.44 144 PRO A CA 1
ATOM 1095 C C . PRO A 1 144 ? -37.918 -11.574 61.264 1.00 69.44 144 PRO A C 1
ATOM 1097 O O . PRO A 1 144 ? -37.072 -11.309 60.414 1.00 69.44 144 PRO A O 1
ATOM 1100 N N . GLU A 1 145 ? -38.379 -12.821 61.407 1.00 79.50 145 GLU A N 1
ATOM 1101 C CA . GLU A 1 145 ? -37.939 -13.919 60.537 1.00 79.50 145 GLU A CA 1
ATOM 1102 C C . GLU A 1 145 ? -38.557 -13.803 59.135 1.00 79.50 145 GLU A C 1
ATOM 1104 O O . GLU A 1 145 ? -37.848 -13.957 58.139 1.00 79.50 145 GLU A O 1
ATOM 1109 N N . ASP A 1 146 ? -39.841 -13.447 59.046 1.00 84.25 146 ASP A N 1
ATOM 1110 C CA . ASP A 1 146 ? -40.536 -13.243 57.771 1.00 84.25 146 ASP A CA 1
ATOM 1111 C C . ASP A 1 146 ? -39.977 -12.033 56.997 1.00 84.25 146 ASP A C 1
ATOM 1113 O O . ASP A 1 146 ? -39.799 -12.107 55.777 1.00 84.25 146 ASP A O 1
ATOM 1117 N N . GLU A 1 147 ? -39.619 -10.944 57.687 1.00 84.44 147 GLU A N 1
ATOM 1118 C CA . GLU A 1 147 ? -38.957 -9.783 57.072 1.00 84.44 147 GLU A CA 1
ATOM 1119 C C . GLU A 1 147 ? -37.560 -10.127 56.536 1.00 84.44 147 GLU A C 1
ATOM 1121 O O . GLU A 1 147 ? -37.229 -9.778 55.400 1.00 84.44 147 GLU A O 1
ATOM 1126 N N . LEU A 1 148 ? -36.759 -10.880 57.299 1.00 88.44 148 LEU A N 1
ATOM 1127 C CA . LEU A 1 148 ? -35.438 -11.340 56.855 1.00 88.44 148 LEU A CA 1
ATOM 1128 C C . LEU A 1 148 ? -35.533 -12.306 55.665 1.00 88.44 148 LEU A C 1
ATOM 1130 O O . LEU A 1 148 ? -34.680 -12.285 54.773 1.00 88.44 148 LEU A O 1
ATOM 1134 N N . ILE A 1 149 ? -36.563 -13.156 55.624 1.00 90.88 149 ILE A N 1
ATOM 1135 C CA . ILE A 1 149 ? -36.836 -14.029 54.478 1.00 90.88 149 ILE A CA 1
ATOM 1136 C C . ILE A 1 149 ? -37.205 -13.193 53.248 1.00 90.88 149 ILE A C 1
ATOM 1138 O O . ILE A 1 149 ? -36.659 -13.443 52.171 1.00 90.88 149 ILE A O 1
ATOM 1142 N N . ALA A 1 150 ? -38.063 -12.181 53.400 1.00 91.25 150 ALA A N 1
ATOM 1143 C CA . ALA A 1 150 ? -38.432 -11.282 52.310 1.00 91.25 150 ALA A CA 1
ATOM 1144 C C . ALA A 1 150 ? -37.222 -10.493 51.778 1.00 91.25 150 ALA A C 1
ATOM 1146 O O . ALA A 1 150 ? -37.023 -10.417 50.564 1.00 91.25 150 ALA A O 1
ATOM 1147 N N . GLU A 1 151 ? -36.368 -9.972 52.662 1.00 92.31 151 GLU A N 1
ATOM 1148 C CA . GLU A 1 151 ? -35.136 -9.273 52.282 1.00 92.31 151 GLU A CA 1
ATOM 1149 C C . GLU A 1 151 ? -34.158 -10.211 51.557 1.00 92.31 151 GLU A C 1
ATOM 1151 O O . GLU A 1 151 ? -33.597 -9.855 50.516 1.00 92.31 151 GLU A O 1
ATOM 1156 N N . ARG A 1 152 ? -33.995 -11.448 52.045 1.00 95.50 152 ARG A N 1
ATOM 1157 C CA . ARG A 1 152 ? -33.175 -12.474 51.384 1.00 95.50 152 ARG A CA 1
ATOM 1158 C C . ARG A 1 152 ? -33.703 -12.800 49.990 1.00 95.50 152 ARG A C 1
ATOM 1160 O O . ARG A 1 152 ? -32.911 -12.932 49.056 1.00 95.50 152 ARG A O 1
ATOM 1167 N N . ASP A 1 153 ? -35.013 -12.955 49.841 1.00 96.00 153 ASP A N 1
ATOM 1168 C CA . ASP A 1 153 ? -35.627 -13.300 48.561 1.00 96.00 153 ASP A CA 1
ATOM 1169 C C . ASP A 1 153 ? -35.507 -12.134 47.568 1.00 96.00 153 ASP A C 1
ATOM 1171 O O . ASP A 1 153 ? -35.112 -12.350 46.418 1.00 96.00 153 ASP A O 1
ATOM 1175 N N . GLN A 1 154 ? -35.690 -10.894 48.032 1.00 96.62 154 GLN A N 1
ATOM 1176 C CA . GLN A 1 154 ? -35.441 -9.687 47.244 1.00 96.62 154 GLN A CA 1
ATOM 1177 C C . GLN A 1 154 ? -33.964 -9.567 46.830 1.00 96.62 154 GLN A C 1
ATOM 1179 O O . GLN A 1 154 ? -33.661 -9.258 45.675 1.00 96.62 154 GLN A O 1
ATOM 1184 N N . ALA A 1 155 ? -33.027 -9.874 47.731 1.00 95.75 155 ALA A N 1
ATOM 1185 C CA . ALA A 1 155 ? -31.601 -9.909 47.418 1.00 95.75 155 ALA A CA 1
ATOM 1186 C C . ALA A 1 155 ? -31.263 -11.016 46.402 1.00 95.75 155 ALA A C 1
ATOM 1188 O O . ALA A 1 155 ? -30.450 -10.810 45.497 1.00 95.75 155 ALA A O 1
ATOM 1189 N N . ALA A 1 156 ? -31.908 -12.182 46.500 1.00 96.38 156 ALA A N 1
ATOM 1190 C CA . ALA A 1 156 ? -31.730 -13.284 45.559 1.00 96.38 156 ALA A CA 1
ATOM 1191 C C . ALA A 1 156 ? -32.285 -12.955 44.163 1.00 96.38 156 ALA A C 1
ATOM 1193 O O . ALA A 1 156 ? -31.695 -13.363 43.158 1.00 96.38 156 ALA A O 1
ATOM 1194 N N . GLU A 1 157 ? -33.397 -12.224 44.079 1.00 97.69 157 GLU A N 1
ATOM 1195 C CA . GLU A 1 157 ? -33.937 -11.700 42.820 1.00 97.69 157 GLU A CA 1
ATOM 1196 C C . GLU A 1 157 ? -33.025 -10.635 42.213 1.00 97.69 157 GLU A C 1
ATOM 1198 O O . GLU A 1 157 ? -32.655 -10.749 41.043 1.00 97.69 157 GLU A O 1
ATOM 1203 N N . ALA A 1 158 ? -32.568 -9.671 43.016 1.00 97.56 158 ALA A N 1
ATOM 1204 C CA . ALA A 1 158 ? -31.627 -8.648 42.572 1.00 97.56 158 ALA A CA 1
ATOM 1205 C C . ALA A 1 158 ? -30.317 -9.263 42.047 1.00 97.56 158 ALA A C 1
ATOM 1207 O O . ALA A 1 158 ? -29.779 -8.819 41.030 1.00 97.56 158 ALA A O 1
ATOM 1208 N N . LEU A 1 159 ? -29.818 -10.322 42.696 1.00 97.62 159 LEU A N 1
ATOM 1209 C CA . LEU A 1 159 ? -28.632 -11.050 42.249 1.00 97.62 159 LEU A CA 1
ATOM 1210 C C . LEU A 1 159 ? -28.876 -11.802 40.933 1.00 97.62 159 LEU A C 1
ATOM 1212 O O . LEU A 1 159 ? -27.994 -11.812 40.071 1.00 97.62 159 LEU A O 1
ATOM 1216 N N . ARG A 1 160 ? -30.049 -12.425 40.759 1.00 98.31 160 ARG A N 1
ATOM 1217 C CA . ARG A 1 160 ? -30.435 -13.075 39.494 1.00 98.31 160 ARG A CA 1
ATOM 1218 C C . ARG A 1 160 ? -30.489 -12.062 38.353 1.00 98.31 160 ARG A C 1
ATOM 1220 O O . ARG A 1 160 ? -29.831 -12.267 37.338 1.00 98.31 160 ARG A O 1
ATOM 1227 N N . GLU A 1 161 ? -31.164 -10.936 38.556 1.00 98.38 161 GLU A N 1
ATOM 1228 C CA . GLU A 1 161 ? -31.266 -9.880 37.546 1.00 98.38 161 GLU A CA 1
ATOM 1229 C C . GLU A 1 161 ? -29.894 -9.269 37.208 1.00 98.38 161 GLU A C 1
ATOM 1231 O O . GLU A 1 161 ? -29.583 -9.007 36.044 1.00 98.38 161 GLU A O 1
ATOM 1236 N N . ALA A 1 162 ? -29.033 -9.076 38.214 1.00 97.94 162 ALA A N 1
ATOM 1237 C CA . ALA A 1 162 ? -27.668 -8.605 38.005 1.00 97.94 162 ALA A CA 1
ATOM 1238 C C . ALA A 1 162 ? -26.844 -9.593 37.165 1.00 97.94 162 ALA A C 1
ATOM 1240 O O . ALA A 1 162 ? -26.136 -9.164 36.254 1.00 97.94 162 ALA A O 1
ATOM 1241 N N . ARG A 1 163 ? -26.965 -10.903 37.419 1.00 98.06 163 ARG A N 1
ATOM 1242 C CA . ARG A 1 163 ? -26.295 -11.944 36.622 1.00 98.06 163 ARG A CA 1
ATOM 1243 C C . ARG A 1 163 ? -26.790 -11.964 35.180 1.00 98.06 163 ARG A C 1
ATOM 1245 O O . ARG A 1 163 ? -25.969 -11.951 34.271 1.00 98.06 163 ARG A O 1
ATOM 1252 N N . GLU A 1 164 ? -28.100 -11.892 34.960 1.00 98.38 164 GLU A N 1
ATOM 1253 C CA . GLU A 1 164 ? -28.670 -11.814 33.608 1.00 98.38 164 GLU A CA 1
ATOM 1254 C C . GLU A 1 164 ? -28.232 -10.544 32.862 1.00 98.38 164 GLU A C 1
ATOM 1256 O O . GLU A 1 164 ? -28.039 -10.559 31.645 1.00 98.38 164 GLU A O 1
ATOM 1261 N N . ARG A 1 165 ? -28.070 -9.418 33.571 1.00 98.12 165 ARG A N 1
ATOM 1262 C CA . ARG A 1 165 ? -27.518 -8.186 32.988 1.00 98.12 165 ARG A CA 1
ATOM 1263 C C . ARG A 1 165 ? -26.066 -8.364 32.551 1.00 98.12 165 ARG A C 1
ATOM 1265 O O . ARG A 1 165 ? -25.722 -7.886 31.470 1.00 98.12 165 ARG A O 1
ATOM 1272 N N . VAL A 1 166 ? -25.244 -9.042 33.352 1.00 98.06 166 VAL A N 1
ATOM 1273 C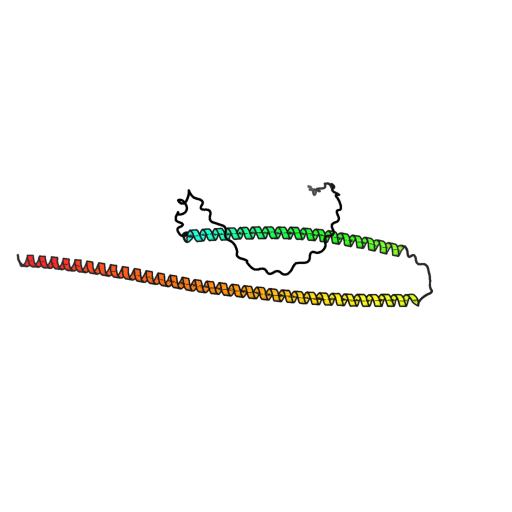 CA . VAL A 1 166 ? -23.847 -9.347 33.005 1.00 98.06 166 VAL A CA 1
ATOM 1274 C C . VAL A 1 166 ? -23.784 -10.287 31.806 1.00 98.06 166 VAL A C 1
ATOM 1276 O O . VAL A 1 166 ? -23.122 -9.954 30.831 1.00 98.06 166 VAL A O 1
ATOM 1279 N N . GLU A 1 167 ? -24.546 -11.380 31.804 1.00 98.00 167 GLU A N 1
ATOM 1280 C CA . GLU A 1 167 ? -24.567 -12.338 30.690 1.00 98.00 167 GLU A CA 1
ATOM 1281 C C . GLU A 1 167 ? -24.985 -11.671 29.368 1.00 98.00 167 GLU A C 1
ATOM 1283 O O . GLU A 1 167 ? -24.355 -11.864 28.327 1.00 98.00 167 GLU A O 1
ATOM 1288 N N . ARG A 1 168 ? -26.003 -10.798 29.401 1.00 98.12 168 ARG A N 1
ATOM 1289 C CA . ARG A 1 168 ? -26.399 -10.010 28.223 1.00 98.12 168 ARG A CA 1
ATOM 1290 C C . ARG A 1 168 ? -25.304 -9.053 27.761 1.00 98.12 168 ARG A C 1
ATOM 1292 O O . ARG A 1 168 ? -25.124 -8.887 26.554 1.00 98.12 168 ARG A O 1
ATOM 1299 N N . ALA A 1 169 ? -24.593 -8.416 28.688 1.00 97.50 169 ALA A N 1
ATOM 1300 C CA . ALA A 1 169 ? -23.487 -7.526 28.355 1.00 97.50 169 ALA A CA 1
ATOM 1301 C C . ALA A 1 169 ? -22.303 -8.298 27.746 1.00 97.50 169 ALA A C 1
ATOM 1303 O O . ALA A 1 169 ? -21.747 -7.859 26.741 1.00 97.50 169 ALA A O 1
ATOM 1304 N N . GLU A 1 170 ? -21.967 -9.469 28.285 1.00 97.56 170 GLU A N 1
ATOM 1305 C CA . GLU A 1 170 ? -20.917 -10.350 27.764 1.00 97.56 170 GLU A CA 1
ATOM 1306 C C . GLU A 1 170 ? -21.262 -10.875 26.367 1.00 97.56 170 GLU A C 1
ATOM 1308 O O . GLU A 1 170 ? -20.439 -10.799 25.454 1.00 97.56 170 GLU A O 1
ATOM 1313 N N . ALA A 1 171 ? -22.503 -11.323 26.153 1.00 98.00 171 ALA A N 1
ATOM 1314 C CA . ALA A 1 171 ? -22.974 -11.745 24.836 1.00 98.00 171 ALA A CA 1
ATOM 1315 C C . ALA A 1 171 ? -22.924 -10.594 23.816 1.00 98.00 171 ALA A C 1
ATOM 1317 O O . ALA A 1 171 ? -22.498 -10.790 22.674 1.00 98.00 171 ALA A O 1
ATOM 1318 N N . ALA A 1 172 ? -23.316 -9.381 24.222 1.00 97.88 172 ALA A N 1
ATOM 1319 C CA . ALA A 1 172 ? -23.232 -8.198 23.372 1.00 97.88 172 ALA A CA 1
ATOM 1320 C C . ALA A 1 172 ? -21.775 -7.831 23.039 1.00 97.88 172 ALA A C 1
ATOM 1322 O O . ALA A 1 172 ? -21.480 -7.546 21.878 1.00 97.88 172 ALA A O 1
ATOM 1323 N N . SER A 1 173 ? -20.866 -7.898 24.019 1.00 97.25 173 SER A N 1
ATOM 1324 C CA . SER A 1 173 ? -19.430 -7.665 23.813 1.00 97.25 173 SER A CA 1
ATOM 1325 C C . SER A 1 173 ? -18.836 -8.688 22.850 1.00 97.25 173 SER A C 1
ATOM 1327 O O . SER A 1 173 ? -18.212 -8.314 21.862 1.00 97.25 173 SER A O 1
ATOM 1329 N N . SER A 1 174 ? -19.119 -9.975 23.062 1.00 98.00 174 SER A N 1
ATOM 1330 C CA . SER A 1 174 ? -18.645 -11.057 22.195 1.00 98.00 174 SER A CA 1
ATOM 1331 C C . SER A 1 174 ? -19.145 -10.901 20.754 1.00 98.00 174 SER A C 1
ATOM 1333 O O . SER A 1 174 ? -18.392 -11.095 19.801 1.00 98.00 174 SER A O 1
ATOM 1335 N N . ASN A 1 175 ? -20.403 -10.496 20.565 1.00 97.94 175 ASN A N 1
ATOM 1336 C CA . ASN A 1 175 ? -20.941 -10.221 19.232 1.00 97.94 175 ASN A CA 1
ATOM 1337 C C . ASN A 1 175 ? -20.295 -8.988 18.586 1.00 97.94 175 ASN A C 1
ATOM 1339 O O . ASN A 1 175 ? -20.010 -9.009 17.389 1.00 97.94 175 ASN A O 1
ATOM 1343 N N . ALA A 1 176 ? -20.031 -7.934 19.361 1.00 97.56 176 ALA A N 1
ATOM 1344 C CA . ALA A 1 176 ? -19.333 -6.749 18.872 1.00 97.56 176 ALA A CA 1
ATOM 1345 C C . ALA A 1 176 ? -17.885 -7.066 18.463 1.00 97.56 176 ALA A C 1
ATOM 1347 O O . ALA A 1 176 ? -17.424 -6.580 17.432 1.00 97.56 176 ALA A O 1
ATOM 1348 N N . GLU A 1 177 ? -17.183 -7.908 19.220 1.00 97.56 177 GLU A N 1
ATOM 1349 C CA . GLU A 1 177 ? -15.837 -8.381 18.884 1.00 97.56 177 GLU A CA 1
ATOM 1350 C C . GLU A 1 177 ? -15.824 -9.204 17.596 1.00 97.56 177 GLU A C 1
ATOM 1352 O O . GLU A 1 177 ? -15.005 -8.937 16.719 1.00 97.56 177 GLU A O 1
ATOM 1357 N N . ARG A 1 178 ? -16.769 -10.140 17.426 1.00 98.19 178 ARG A N 1
ATOM 1358 C CA . ARG A 1 178 ? -16.902 -10.900 16.170 1.00 98.19 178 ARG A CA 1
ATOM 1359 C C . ARG A 1 178 ? -17.158 -9.982 14.978 1.00 98.19 178 ARG A C 1
ATOM 1361 O O . ARG A 1 178 ? -16.488 -10.112 13.961 1.00 98.19 178 ARG A O 1
ATOM 1368 N N . ALA A 1 179 ? -18.066 -9.016 15.118 1.00 98.12 179 ALA A N 1
ATOM 1369 C CA . ALA A 1 179 ? -18.354 -8.056 14.054 1.00 98.12 179 ALA A CA 1
ATOM 1370 C C . ALA A 1 179 ? -17.127 -7.199 13.693 1.00 98.12 179 ALA A C 1
ATOM 1372 O O . ALA A 1 179 ? -16.878 -6.945 12.514 1.00 98.12 179 ALA A O 1
ATOM 1373 N N . ARG A 1 180 ? -16.335 -6.784 14.693 1.00 97.81 180 ARG A N 1
ATOM 1374 C CA . ARG A 1 180 ? -15.066 -6.074 14.471 1.00 97.81 180 ARG A CA 1
ATOM 1375 C C . ARG A 1 180 ? -14.064 -6.954 13.728 1.00 97.81 180 ARG A C 1
ATOM 1377 O O . ARG A 1 180 ? -13.557 -6.517 12.700 1.00 97.81 180 ARG A O 1
ATOM 1384 N N . ALA A 1 181 ? -13.855 -8.189 14.179 1.00 97.94 181 ALA A N 1
ATOM 1385 C CA . ALA A 1 181 ? -12.937 -9.129 13.539 1.00 97.94 181 ALA A CA 1
ATOM 1386 C C . ALA A 1 181 ? -13.329 -9.423 12.080 1.00 97.94 181 ALA A C 1
ATOM 1388 O O . ALA A 1 181 ? -12.477 -9.410 11.197 1.00 97.94 181 ALA A O 1
ATOM 1389 N N . GLU A 1 182 ? -14.618 -9.618 11.793 1.00 98.25 182 GLU A N 1
ATOM 1390 C CA . GLU A 1 182 ? -15.101 -9.797 10.418 1.00 98.25 182 GLU A CA 1
ATOM 1391 C C . GLU A 1 182 ? -14.879 -8.547 9.558 1.00 98.25 182 GLU A C 1
ATOM 1393 O O . GLU A 1 182 ? -14.509 -8.655 8.388 1.00 98.25 182 GLU A O 1
ATOM 1398 N N . SER A 1 183 ? -15.098 -7.351 10.115 1.00 97.44 183 SER A N 1
ATOM 1399 C CA . SER A 1 183 ? -14.851 -6.102 9.389 1.00 97.44 183 SER A CA 1
ATOM 1400 C C . SER A 1 183 ? -13.366 -5.904 9.081 1.00 97.44 183 SER A C 1
ATOM 1402 O O . SER A 1 183 ? -13.023 -5.530 7.963 1.00 97.44 183 SER A O 1
ATOM 1404 N N . GLU A 1 184 ? -12.488 -6.233 10.028 1.00 98.06 184 GLU A N 1
ATOM 1405 C CA . GLU A 1 184 ? -11.040 -6.169 9.857 1.00 98.06 184 GLU A CA 1
ATOM 1406 C C . GLU A 1 184 ? -10.568 -7.165 8.796 1.00 98.06 184 GLU A C 1
ATOM 1408 O O . GLU A 1 184 ? -9.844 -6.786 7.881 1.00 98.06 184 GLU A O 1
ATOM 1413 N N . GLN A 1 185 ? -11.064 -8.404 8.831 1.00 98.06 185 GLN A N 1
ATOM 1414 C CA . GLN A 1 185 ? -10.765 -9.402 7.801 1.00 98.06 185 GLN A CA 1
ATOM 1415 C C . GLN A 1 185 ? -11.181 -8.939 6.402 1.00 98.06 185 GLN A C 1
ATOM 1417 O O . GLN A 1 185 ? -10.441 -9.145 5.443 1.00 98.06 185 GLN A O 1
ATOM 1422 N N . ARG A 1 186 ? -12.342 -8.285 6.269 1.00 98.00 186 ARG A N 1
ATOM 1423 C CA . ARG A 1 186 ? -12.785 -7.725 4.982 1.00 98.00 186 ARG A CA 1
ATOM 1424 C C . ARG A 1 186 ? -11.885 -6.589 4.510 1.00 98.00 186 ARG A C 1
ATOM 1426 O O . ARG A 1 186 ? -11.584 -6.530 3.324 1.00 98.00 186 ARG A O 1
ATOM 1433 N N . LEU A 1 187 ? -11.455 -5.711 5.416 1.00 97.81 187 LEU A N 1
ATOM 1434 C CA . LEU A 1 187 ? -10.529 -4.627 5.084 1.00 97.81 187 LEU A CA 1
ATOM 1435 C C . LEU A 1 187 ? -9.167 -5.169 4.645 1.00 97.81 187 LEU A C 1
ATOM 1437 O O . LEU A 1 187 ? -8.619 -4.690 3.655 1.00 97.81 187 LEU A O 1
ATOM 1441 N N . ILE A 1 188 ? -8.652 -6.191 5.335 1.00 97.75 188 ILE A N 1
ATOM 1442 C CA . ILE A 1 188 ? -7.402 -6.860 4.963 1.00 97.75 188 ILE A CA 1
ATOM 1443 C C . ILE A 1 188 ? -7.545 -7.476 3.571 1.00 97.75 188 ILE A C 1
ATOM 1445 O O . ILE A 1 188 ? -6.758 -7.146 2.690 1.00 97.75 188 ILE A O 1
ATOM 1449 N N . ALA A 1 189 ? -8.587 -8.277 3.337 1.00 98.06 189 ALA A N 1
ATOM 1450 C CA . ALA A 1 189 ? -8.814 -8.925 2.046 1.00 98.06 189 ALA A CA 1
ATOM 1451 C C . ALA A 1 189 ? -8.960 -7.919 0.886 1.00 98.06 189 ALA A C 1
ATOM 1453 O O . ALA A 1 189 ? -8.395 -8.127 -0.185 1.00 98.06 189 ALA A O 1
ATOM 1454 N N . ASP A 1 190 ? -9.674 -6.807 1.093 1.00 98.25 190 ASP A N 1
ATOM 1455 C CA . ASP A 1 190 ? -9.795 -5.740 0.090 1.00 98.25 190 ASP A CA 1
ATOM 1456 C C . ASP A 1 190 ? -8.444 -5.052 -0.166 1.00 98.25 190 ASP A C 1
ATOM 1458 O O . ASP A 1 190 ? -8.072 -4.792 -1.311 1.00 98.25 190 ASP A O 1
ATOM 1462 N N . SER A 1 191 ? -7.662 -4.805 0.889 1.00 96.44 191 SER A N 1
ATOM 1463 C CA . SER A 1 191 ? -6.325 -4.223 0.750 1.00 96.44 191 SER A CA 1
ATOM 1464 C C . SER A 1 191 ? -5.359 -5.150 0.007 1.00 96.44 191 SER A C 1
ATOM 1466 O O . SER A 1 191 ? -4.617 -4.690 -0.860 1.00 96.44 191 SER A O 1
ATOM 1468 N N . GLU A 1 192 ? -5.410 -6.456 0.277 1.00 98.19 192 GLU A N 1
ATOM 1469 C CA . GLU A 1 192 ? -4.617 -7.472 -0.414 1.00 98.19 192 GLU A CA 1
ATOM 1470 C C . GLU A 1 192 ? -4.992 -7.559 -1.893 1.00 98.19 192 GLU A C 1
ATOM 1472 O O . GLU A 1 192 ? -4.102 -7.616 -2.743 1.00 98.19 192 GLU A O 1
ATOM 1477 N N . LEU A 1 193 ? -6.288 -7.499 -2.217 1.00 98.56 193 LEU A N 1
ATOM 1478 C CA . LEU A 1 193 ? -6.758 -7.486 -3.600 1.00 98.56 193 LEU A CA 1
ATOM 1479 C C . LEU A 1 193 ? -6.222 -6.265 -4.355 1.00 98.56 193 LEU A C 1
ATOM 1481 O O . LEU A 1 193 ? -5.609 -6.422 -5.409 1.00 98.56 193 LEU A O 1
ATOM 1485 N N . ARG A 1 194 ? -6.365 -5.060 -3.791 1.00 98.25 194 ARG A N 1
ATOM 1486 C CA . ARG A 1 194 ? -5.853 -3.825 -4.413 1.00 98.25 194 ARG A CA 1
ATOM 1487 C C . ARG A 1 194 ? -4.336 -3.854 -4.593 1.00 98.25 194 ARG A C 1
ATOM 1489 O O . ARG A 1 194 ? -3.822 -3.395 -5.612 1.00 98.25 194 ARG A O 1
ATOM 1496 N N . LEU A 1 195 ? -3.606 -4.400 -3.617 1.00 98.31 195 LEU A N 1
ATOM 1497 C CA . LEU A 1 195 ? -2.158 -4.586 -3.725 1.00 98.31 195 LEU A CA 1
ATOM 1498 C C . LEU A 1 195 ? -1.802 -5.570 -4.844 1.00 98.31 195 LEU A C 1
ATOM 1500 O O . LEU A 1 195 ? -0.871 -5.306 -5.607 1.00 98.31 195 LEU A O 1
ATOM 1504 N N . ALA A 1 196 ? -2.536 -6.676 -4.975 1.00 98.25 196 ALA A N 1
ATOM 1505 C CA . ALA A 1 196 ? -2.332 -7.649 -6.043 1.00 98.25 196 ALA A CA 1
ATOM 1506 C C . ALA A 1 196 ? -2.613 -7.043 -7.427 1.00 98.25 196 ALA A C 1
ATOM 1508 O O . ALA A 1 196 ? -1.795 -7.207 -8.333 1.00 98.25 196 ALA A O 1
ATOM 1509 N N . GLU A 1 197 ? -3.706 -6.291 -7.573 1.00 98.44 197 GLU A N 1
ATOM 1510 C CA . GLU A 1 197 ? -4.067 -5.578 -8.805 1.00 98.44 197 GLU A CA 1
ATOM 1511 C C . GLU A 1 197 ? -2.985 -4.574 -9.211 1.00 98.44 197 GLU A C 1
ATOM 1513 O O . GLU A 1 197 ? -2.484 -4.619 -10.335 1.00 98.44 197 GLU A O 1
ATOM 1518 N N . HIS A 1 198 ? -2.551 -3.716 -8.283 1.00 97.75 198 HIS A N 1
ATOM 1519 C CA . HIS A 1 198 ? -1.500 -2.737 -8.556 1.00 97.75 198 HIS A CA 1
ATOM 1520 C C . HIS A 1 198 ? -0.167 -3.410 -8.905 1.00 97.75 198 HIS A C 1
ATOM 1522 O O . HIS A 1 198 ? 0.556 -2.967 -9.795 1.00 97.75 198 HIS A O 1
ATOM 1528 N N . THR A 1 199 ? 0.155 -4.517 -8.233 1.00 98.06 199 THR A N 1
ATOM 1529 C CA . THR A 1 199 ? 1.356 -5.299 -8.543 1.00 98.06 199 THR A CA 1
ATOM 1530 C C . THR A 1 199 ? 1.265 -5.936 -9.932 1.00 98.06 199 THR A C 1
ATOM 1532 O O . THR A 1 199 ? 2.273 -5.984 -10.634 1.00 98.06 199 THR A O 1
ATOM 1535 N N . SER A 1 200 ? 0.087 -6.413 -10.350 1.00 98.50 200 SER A N 1
ATOM 1536 C CA . SER A 1 200 ? -0.131 -6.930 -11.710 1.00 98.50 200 SER A CA 1
ATOM 1537 C C . SER A 1 200 ? 0.080 -5.836 -12.750 1.00 98.50 200 SER A C 1
ATOM 1539 O O . SER A 1 200 ? 0.868 -6.024 -13.672 1.00 98.50 200 SER A O 1
ATOM 1541 N N . LEU A 1 201 ? -0.531 -4.667 -12.541 1.00 98.62 201 LEU A N 1
ATOM 1542 C CA . LEU A 1 201 ? -0.400 -3.521 -13.438 1.00 98.62 201 LEU A CA 1
ATOM 1543 C C . LEU A 1 201 ? 1.063 -3.083 -13.597 1.00 98.62 201 LEU A C 1
ATOM 1545 O O . LEU A 1 201 ? 1.529 -2.871 -14.711 1.00 98.62 201 LEU A O 1
ATOM 1549 N N . LEU A 1 202 ? 1.810 -2.986 -12.493 1.00 98.25 202 LEU A N 1
ATOM 1550 C CA . LEU A 1 202 ? 3.231 -2.634 -12.545 1.00 98.25 202 LEU A CA 1
ATOM 1551 C C . LEU A 1 202 ? 4.067 -3.680 -13.289 1.00 98.25 202 LEU A C 1
ATOM 1553 O O . LEU A 1 202 ? 5.004 -3.315 -13.992 1.00 98.25 202 LEU A O 1
ATOM 1557 N N . ARG A 1 203 ? 3.754 -4.974 -13.144 1.00 98.50 203 ARG A N 1
ATOM 1558 C CA . ARG A 1 203 ? 4.444 -6.034 -13.897 1.00 98.50 203 ARG A CA 1
ATOM 1559 C C . ARG A 1 203 ? 4.162 -5.929 -15.390 1.00 98.50 203 ARG A C 1
ATOM 1561 O O . ARG A 1 203 ? 5.098 -6.033 -16.169 1.00 98.50 203 ARG A O 1
ATOM 1568 N N . GLU A 1 204 ? 2.913 -5.684 -15.771 1.00 98.62 204 GLU A N 1
ATOM 1569 C CA . GLU A 1 204 ? 2.530 -5.480 -17.173 1.00 98.62 204 GLU A CA 1
ATOM 1570 C C . GLU A 1 204 ? 3.262 -4.276 -17.779 1.00 98.62 204 GLU A C 1
ATOM 1572 O O . GLU A 1 204 ? 3.861 -4.400 -18.844 1.00 98.62 204 GLU A O 1
ATOM 1577 N N . GLN A 1 205 ? 3.311 -3.149 -17.062 1.00 97.94 205 GLN A N 1
ATOM 1578 C CA . GLN A 1 205 ? 4.055 -1.959 -17.488 1.00 97.94 205 GLN A CA 1
ATOM 1579 C C . GLN A 1 205 ? 5.561 -2.208 -17.607 1.00 97.94 205 GLN A C 1
ATOM 1581 O O . GLN A 1 205 ? 6.196 -1.697 -18.526 1.00 97.94 205 GLN A O 1
ATOM 1586 N N . LEU A 1 206 ? 6.147 -2.980 -16.686 1.00 97.94 206 LEU A N 1
ATOM 1587 C CA . LEU A 1 206 ? 7.557 -3.359 -16.776 1.00 97.94 206 LEU A CA 1
ATOM 1588 C C . LEU A 1 206 ? 7.816 -4.206 -18.017 1.00 97.94 206 LEU A C 1
ATOM 1590 O O . LEU A 1 206 ? 8.737 -3.893 -18.755 1.00 97.94 206 LEU A O 1
ATOM 1594 N N . THR A 1 207 ? 6.983 -5.212 -18.286 1.00 98.50 207 THR A N 1
ATOM 1595 C CA . THR A 1 207 ? 7.127 -6.052 -19.482 1.00 98.50 207 THR A CA 1
ATOM 1596 C C . THR A 1 207 ? 6.957 -5.250 -20.775 1.00 98.50 207 THR A C 1
ATOM 1598 O O . THR A 1 207 ? 7.692 -5.477 -21.731 1.00 98.50 207 THR A O 1
ATOM 1601 N N . GLU A 1 208 ? 6.028 -4.292 -20.813 1.00 98.56 208 GLU A N 1
ATOM 1602 C CA . GLU A 1 208 ? 5.855 -3.396 -21.963 1.00 98.56 208 GLU A CA 1
ATOM 1603 C C . GLU A 1 208 ? 7.092 -2.516 -22.189 1.00 98.56 208 GLU A C 1
ATOM 1605 O O . GLU A 1 208 ? 7.605 -2.443 -23.305 1.00 98.56 208 GLU A O 1
ATOM 1610 N N . LEU A 1 209 ? 7.611 -1.890 -21.127 1.00 98.25 209 LEU A N 1
ATOM 1611 C CA . LEU A 1 209 ? 8.813 -1.058 -21.208 1.00 98.25 209 LEU A CA 1
ATOM 1612 C C . LEU A 1 209 ? 10.059 -1.874 -21.560 1.00 98.25 209 LEU A C 1
ATOM 1614 O O . LEU A 1 209 ? 10.882 -1.406 -22.342 1.00 98.25 209 LEU A O 1
ATOM 1618 N N . GLU A 1 210 ? 10.205 -3.075 -21.000 1.00 98.12 210 GLU A N 1
ATOM 1619 C CA . GLU A 1 210 ? 11.288 -4.002 -21.336 1.00 98.12 210 GLU A CA 1
ATOM 1620 C C . GLU A 1 210 ? 11.249 -4.331 -22.831 1.00 98.12 210 GLU A C 1
ATOM 1622 O O . GLU A 1 210 ? 12.245 -4.091 -23.513 1.00 98.12 210 GLU A O 1
ATOM 1627 N N . GLY A 1 211 ? 10.088 -4.731 -23.362 1.00 98.44 211 GLY A N 1
ATOM 1628 C CA . GLY A 1 211 ? 9.908 -4.991 -24.793 1.00 98.44 211 GLY A CA 1
ATOM 1629 C C . GLY A 1 211 ? 10.223 -3.777 -25.673 1.00 98.44 211 GLY A C 1
ATOM 1630 O O . GLY A 1 211 ? 11.006 -3.884 -26.611 1.00 98.44 211 GLY A O 1
ATOM 1631 N N . GLU A 1 212 ? 9.711 -2.589 -25.330 1.00 98.56 212 GLU A N 1
ATOM 1632 C CA . GLU A 1 212 ? 10.012 -1.361 -26.080 1.00 98.56 212 GLU A CA 1
ATOM 1633 C C . GLU A 1 212 ? 11.516 -1.032 -26.068 1.00 98.56 212 GLU A C 1
ATOM 1635 O O . GLU A 1 212 ? 12.076 -0.552 -27.059 1.00 98.56 212 GLU A O 1
ATOM 1640 N N . THR A 1 213 ? 12.199 -1.268 -24.944 1.00 97.75 213 THR A N 1
ATOM 1641 C CA . THR A 1 213 ? 13.646 -1.048 -24.865 1.00 97.75 213 THR A CA 1
ATOM 1642 C C . THR A 1 213 ? 14.445 -2.091 -25.636 1.00 97.75 213 THR A C 1
ATOM 1644 O O . THR A 1 213 ? 15.438 -1.715 -26.258 1.00 97.75 213 THR A O 1
ATOM 1647 N N . GLU A 1 214 ? 14.023 -3.356 -25.636 1.00 98.50 214 GLU A N 1
ATOM 1648 C CA . GLU A 1 214 ? 14.642 -4.420 -26.430 1.00 98.50 214 GLU A CA 1
ATOM 1649 C C . GLU A 1 214 ? 14.529 -4.117 -27.927 1.00 98.50 214 GLU A C 1
ATOM 1651 O O . GLU A 1 214 ? 15.555 -4.099 -28.609 1.00 98.50 214 GLU A O 1
ATOM 1656 N N . ASP A 1 215 ? 13.339 -3.741 -28.405 1.00 98.50 215 ASP A N 1
ATOM 1657 C CA . ASP A 1 215 ? 13.099 -3.366 -29.804 1.00 98.50 215 ASP A CA 1
ATOM 1658 C C . ASP A 1 215 ? 13.991 -2.189 -30.238 1.00 98.50 215 ASP A C 1
ATOM 1660 O O . ASP A 1 215 ? 14.636 -2.224 -31.289 1.00 98.50 215 ASP A O 1
ATOM 1664 N N . ARG A 1 216 ? 14.092 -1.142 -29.405 1.00 98.25 216 ARG A N 1
ATOM 1665 C CA . ARG A 1 216 ? 14.956 0.022 -29.683 1.00 98.25 216 ARG A CA 1
ATOM 1666 C C . ARG A 1 216 ? 16.437 -0.343 -29.712 1.00 98.25 216 ARG A C 1
ATOM 1668 O O . ARG A 1 216 ? 17.196 0.224 -30.500 1.00 98.25 216 ARG A O 1
ATOM 1675 N N . VAL A 1 217 ? 16.872 -1.244 -28.831 1.00 98.50 217 VAL A N 1
ATOM 1676 C CA . VAL A 1 217 ? 18.256 -1.731 -28.816 1.00 98.50 217 VAL A CA 1
ATOM 1677 C C . VAL A 1 217 ? 18.533 -2.561 -30.066 1.00 98.50 217 VAL A C 1
ATOM 1679 O O . VAL A 1 217 ? 19.571 -2.353 -30.694 1.00 98.50 217 VAL A O 1
ATOM 1682 N N . GLU A 1 218 ? 17.620 -3.446 -30.464 1.00 98.56 218 GLU A N 1
ATOM 1683 C CA . GLU A 1 218 ? 17.749 -4.243 -31.685 1.00 98.56 218 GLU A CA 1
ATOM 1684 C C . GLU A 1 218 ? 17.825 -3.349 -32.930 1.00 98.56 218 GLU A C 1
ATOM 1686 O O . GLU A 1 218 ? 18.741 -3.503 -33.742 1.00 98.56 218 GLU A O 1
ATOM 1691 N N . GLU A 1 219 ? 16.944 -2.351 -33.043 1.00 98.62 219 GLU A N 1
ATOM 1692 C CA . GLU A 1 219 ? 16.964 -1.385 -34.146 1.00 98.62 219 GLU A CA 1
ATOM 1693 C C . GLU A 1 219 ? 18.292 -0.615 -34.203 1.00 98.62 219 GLU A C 1
ATOM 1695 O O . GLU A 1 219 ? 18.907 -0.509 -35.268 1.00 98.62 219 GLU A O 1
ATOM 1700 N N . ALA A 1 220 ? 18.781 -0.126 -33.059 1.00 98.38 220 ALA A N 1
ATOM 1701 C CA . ALA A 1 220 ? 20.052 0.588 -32.984 1.00 98.38 220 ALA A CA 1
ATOM 1702 C C . ALA A 1 220 ? 21.247 -0.304 -33.365 1.00 98.38 220 ALA A C 1
ATOM 1704 O O . ALA A 1 220 ? 22.168 0.152 -34.051 1.00 98.38 220 ALA A O 1
ATOM 1705 N N . VAL A 1 221 ? 21.241 -1.576 -32.951 1.00 98.69 221 VAL A N 1
ATOM 1706 C CA . VAL A 1 221 ? 22.280 -2.555 -33.307 1.00 98.69 221 VAL A CA 1
ATOM 1707 C C . VAL A 1 221 ? 22.255 -2.852 -34.805 1.00 98.69 221 VAL A C 1
ATOM 1709 O O . VAL A 1 221 ? 23.308 -2.831 -35.448 1.00 98.69 221 VAL A O 1
ATOM 1712 N N . GLU A 1 222 ? 21.079 -3.078 -35.386 1.00 98.69 222 GLU A N 1
ATOM 1713 C CA . GLU A 1 222 ? 20.928 -3.315 -36.822 1.00 98.69 222 GLU A CA 1
ATOM 1714 C C . GLU A 1 222 ? 21.316 -2.084 -37.651 1.00 98.69 222 GLU A C 1
ATOM 1716 O O . GLU A 1 222 ? 21.992 -2.212 -38.676 1.00 98.69 222 GLU A O 1
ATOM 1721 N N . GLN A 1 223 ? 20.980 -0.875 -37.194 1.00 98.44 223 GLN A N 1
ATOM 1722 C CA . GLN A 1 223 ? 21.441 0.357 -37.828 1.00 98.44 223 GLN A CA 1
ATOM 1723 C C . GLN A 1 223 ? 22.970 0.468 -37.780 1.00 98.44 223 GLN A C 1
ATOM 1725 O O . GLN A 1 223 ? 23.604 0.658 -38.821 1.00 98.44 223 GLN A O 1
ATOM 1730 N N . ALA A 1 224 ? 23.576 0.301 -36.602 1.00 98.38 224 ALA A N 1
ATOM 1731 C CA . ALA A 1 224 ? 25.026 0.370 -36.438 1.00 98.38 224 ALA A CA 1
ATOM 1732 C C . ALA A 1 224 ? 25.748 -0.676 -37.301 1.00 98.38 224 ALA A C 1
ATOM 1734 O O . ALA A 1 224 ? 26.792 -0.391 -37.893 1.00 98.38 224 ALA A O 1
ATOM 1735 N N . ARG A 1 225 ? 25.170 -1.875 -37.424 1.00 98.44 225 ARG A N 1
ATOM 1736 C CA . ARG A 1 225 ? 25.669 -2.933 -38.301 1.00 98.44 225 ARG A CA 1
ATOM 1737 C C . ARG A 1 225 ? 25.622 -2.522 -39.769 1.00 98.44 225 ARG A C 1
ATOM 1739 O O . ARG A 1 225 ? 26.635 -2.659 -40.450 1.00 98.44 225 ARG A O 1
ATOM 1746 N N . ARG A 1 226 ? 24.488 -2.010 -40.260 1.00 98.62 226 ARG A N 1
ATOM 1747 C CA . ARG A 1 226 ? 24.358 -1.543 -41.654 1.00 98.62 226 ARG A CA 1
ATOM 1748 C C . ARG A 1 226 ? 25.363 -0.441 -41.963 1.00 98.62 226 ARG A C 1
ATOM 1750 O O . ARG A 1 226 ? 26.066 -0.520 -42.965 1.00 98.62 226 ARG A O 1
ATOM 1757 N N . GLU A 1 227 ? 25.497 0.534 -41.067 1.00 98.56 227 GLU A N 1
ATOM 1758 C CA . GLU A 1 227 ? 26.485 1.602 -41.211 1.00 98.56 227 GLU A CA 1
ATOM 1759 C C . GLU A 1 227 ? 27.921 1.063 -41.252 1.00 98.56 227 GLU A C 1
ATOM 1761 O O . GLU A 1 227 ? 28.732 1.529 -42.051 1.00 98.56 227 GLU A O 1
ATOM 1766 N N . ALA A 1 228 ? 28.252 0.081 -40.410 1.00 98.31 228 ALA A N 1
ATOM 1767 C CA . ALA A 1 228 ? 29.566 -0.555 -40.417 1.00 98.31 228 ALA A CA 1
ATOM 1768 C C . ALA A 1 228 ? 29.815 -1.346 -41.713 1.00 98.31 228 ALA A C 1
ATOM 1770 O O . ALA A 1 228 ? 30.887 -1.223 -42.306 1.00 98.31 228 ALA A O 1
ATOM 1771 N N . GLU A 1 229 ? 28.830 -2.114 -42.187 1.00 98.50 229 GLU A N 1
ATOM 1772 C CA . GLU A 1 229 ? 28.912 -2.851 -43.452 1.00 98.50 229 GLU A CA 1
ATOM 1773 C C . GLU A 1 229 ? 29.107 -1.905 -44.646 1.00 98.50 229 GLU A C 1
ATOM 1775 O O . GLU A 1 229 ? 29.949 -2.169 -45.508 1.00 98.50 229 GLU A O 1
ATOM 1780 N N . ASP A 1 230 ? 28.388 -0.783 -44.685 1.00 98.56 230 ASP A N 1
ATOM 1781 C CA . ASP A 1 230 ? 28.512 0.206 -45.755 1.00 98.56 230 ASP A CA 1
ATOM 1782 C C . ASP A 1 230 ? 29.866 0.926 -45.726 1.00 98.56 230 ASP A C 1
ATOM 1784 O O . ASP A 1 230 ? 30.469 1.127 -46.785 1.00 98.56 230 ASP A O 1
ATOM 1788 N N . ARG A 1 231 ? 30.402 1.236 -44.536 1.00 98.25 231 ARG A N 1
ATOM 1789 C CA . ARG A 1 231 ? 31.771 1.766 -44.392 1.00 98.25 231 ARG A CA 1
ATOM 1790 C C . ARG A 1 231 ? 32.805 0.780 -44.929 1.00 98.25 231 ARG A C 1
ATOM 1792 O O . ARG A 1 231 ? 33.627 1.164 -45.755 1.00 98.25 231 ARG A O 1
ATOM 1799 N N . VAL A 1 232 ? 32.722 -0.496 -44.545 1.00 98.50 232 VAL A N 1
ATOM 1800 C CA . VAL A 1 232 ? 33.646 -1.538 -45.030 1.00 98.50 232 VAL A CA 1
ATOM 1801 C C . VAL A 1 232 ? 33.528 -1.719 -46.547 1.00 98.50 232 VAL A C 1
ATOM 1803 O O . VAL A 1 232 ? 34.541 -1.808 -47.242 1.00 98.50 232 VAL A O 1
ATOM 1806 N N . ARG A 1 233 ? 32.308 -1.732 -47.101 1.00 98.25 233 ARG A N 1
ATOM 1807 C CA . ARG A 1 233 ? 32.100 -1.797 -48.559 1.00 98.25 233 ARG A CA 1
ATOM 1808 C C . ARG A 1 233 ? 32.717 -0.598 -49.274 1.00 98.25 233 ARG A C 1
ATOM 1810 O O . ARG A 1 233 ? 33.336 -0.784 -50.322 1.00 98.25 233 ARG A O 1
ATOM 1817 N N . ALA A 1 234 ? 32.562 0.607 -48.727 1.00 98.31 234 ALA A N 1
ATOM 1818 C CA . ALA A 1 234 ? 33.154 1.817 -49.285 1.00 98.31 234 ALA A CA 1
ATOM 1819 C C . ALA A 1 234 ? 34.690 1.762 -49.251 1.00 98.31 234 ALA A C 1
ATOM 1821 O O . ALA A 1 234 ? 35.324 2.017 -50.274 1.00 98.31 234 ALA A O 1
ATOM 1822 N N . GLU A 1 235 ? 35.286 1.347 -48.130 1.00 98.12 235 GLU A N 1
ATOM 1823 C CA . GLU A 1 235 ? 36.739 1.191 -47.986 1.00 98.12 235 GLU A CA 1
ATOM 1824 C C . GLU A 1 235 ? 37.311 0.172 -48.983 1.00 98.12 235 GLU A C 1
ATOM 1826 O O . GLU A 1 235 ? 38.283 0.469 -49.682 1.00 98.12 235 GLU A O 1
ATOM 1831 N N . LEU A 1 236 ? 36.668 -0.991 -49.137 1.00 98.06 236 LEU A N 1
ATOM 1832 C CA . LEU A 1 236 ? 37.070 -2.005 -50.120 1.00 98.06 236 LEU A CA 1
ATOM 1833 C C . LEU A 1 236 ? 36.922 -1.501 -51.564 1.00 98.06 236 LEU A C 1
ATOM 1835 O O . LEU A 1 236 ? 37.776 -1.762 -52.417 1.00 98.06 236 LEU A O 1
ATOM 1839 N N . ALA A 1 237 ? 35.855 -0.757 -51.867 1.00 98.06 237 ALA A N 1
ATOM 1840 C CA . ALA A 1 237 ? 35.656 -0.157 -53.185 1.00 98.06 237 ALA A CA 1
ATOM 1841 C C . ALA A 1 237 ? 36.720 0.911 -53.498 1.00 98.06 237 ALA A C 1
ATOM 1843 O O . ALA A 1 237 ? 37.203 1.000 -54.628 1.00 98.06 237 ALA A O 1
ATOM 1844 N N . GLU A 1 238 ? 37.123 1.715 -52.514 1.00 98.25 238 GLU A N 1
ATOM 1845 C CA . GLU A 1 238 ? 38.224 2.663 -52.675 1.00 98.25 238 GLU A CA 1
ATOM 1846 C C . GLU A 1 238 ? 39.570 1.962 -52.853 1.00 98.25 238 GLU A C 1
ATOM 1848 O O . GLU A 1 238 ? 40.350 2.340 -53.730 1.00 98.25 238 GLU A O 1
ATOM 1853 N N . GLU A 1 239 ? 39.854 0.937 -52.050 1.00 98.12 239 GLU A N 1
ATOM 1854 C CA . GLU A 1 239 ? 41.105 0.192 -52.142 1.00 98.12 239 GLU A CA 1
ATOM 1855 C C . GLU A 1 239 ? 41.241 -0.497 -53.503 1.00 98.12 239 GLU A C 1
ATOM 1857 O O . GLU A 1 239 ? 42.273 -0.364 -54.164 1.00 98.12 239 GLU A O 1
ATOM 1862 N N . THR A 1 240 ? 40.183 -1.160 -53.9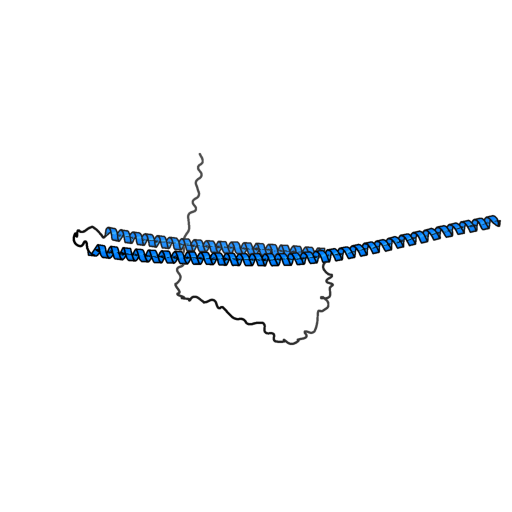76 1.00 97.69 240 THR A N 1
ATOM 1863 C CA . THR A 1 240 ? 40.168 -1.796 -55.302 1.00 97.69 240 THR A CA 1
ATOM 1864 C C . THR A 1 240 ? 40.384 -0.780 -56.422 1.00 97.69 240 THR A C 1
ATOM 1866 O O . THR A 1 240 ? 41.210 -1.026 -57.302 1.00 97.69 240 THR A O 1
ATOM 1869 N N . ARG A 1 241 ? 39.746 0.400 -56.370 1.00 98.06 241 ARG A N 1
ATOM 1870 C CA . ARG A 1 241 ? 40.019 1.496 -57.322 1.00 98.06 241 ARG A CA 1
ATOM 1871 C C . ARG A 1 241 ? 41.486 1.926 -57.287 1.00 98.06 241 ARG A C 1
ATOM 1873 O O . ARG A 1 241 ? 42.122 1.991 -58.337 1.00 98.06 241 ARG A O 1
ATOM 1880 N N . ARG A 1 242 ? 42.060 2.145 -56.096 1.00 98.19 242 ARG A N 1
ATOM 1881 C CA . ARG A 1 242 ? 43.484 2.508 -55.941 1.00 98.19 242 ARG A CA 1
ATOM 1882 C C . ARG A 1 242 ? 44.411 1.438 -56.525 1.00 98.19 242 ARG A C 1
ATOM 1884 O O . ARG A 1 242 ? 45.395 1.781 -57.184 1.00 98.19 242 ARG A O 1
ATOM 1891 N N . GLN A 1 243 ? 44.108 0.157 -56.308 1.00 97.56 243 GLN A N 1
ATOM 1892 C CA . GLN A 1 243 ? 44.882 -0.961 -56.850 1.00 97.56 243 GLN A CA 1
ATOM 1893 C C . GLN A 1 243 ? 44.796 -1.031 -58.383 1.00 97.56 243 GLN A C 1
ATOM 1895 O O . GLN A 1 243 ? 45.832 -1.190 -59.033 1.00 97.56 243 GLN A O 1
ATOM 1900 N N . VAL A 1 244 ? 43.602 -0.854 -58.963 1.00 98.00 244 VAL A N 1
ATOM 1901 C CA . VAL A 1 244 ? 43.396 -0.819 -60.422 1.00 98.00 244 VAL A CA 1
ATOM 1902 C C . VAL A 1 244 ? 44.168 0.339 -61.050 1.00 98.00 244 VAL A C 1
ATOM 1904 O O . VAL A 1 244 ? 44.987 0.106 -61.937 1.00 98.00 244 VAL A O 1
ATOM 1907 N N . GLU A 1 245 ? 44.029 1.562 -60.534 1.00 97.69 245 GLU A N 1
ATOM 1908 C CA . GLU A 1 245 ? 44.778 2.714 -61.054 1.00 97.69 245 GLU A CA 1
ATOM 1909 C C . GLU A 1 245 ? 46.301 2.530 -60.925 1.00 97.69 245 GLU A C 1
ATOM 1911 O O . GLU A 1 245 ? 47.087 2.980 -61.764 1.00 97.69 245 GLU A O 1
ATOM 1916 N N . ALA A 1 246 ? 46.768 1.899 -59.842 1.00 97.44 246 ALA A N 1
ATOM 1917 C CA . ALA A 1 246 ? 48.182 1.584 -59.670 1.00 97.44 246 ALA A CA 1
ATOM 1918 C C . ALA A 1 246 ? 48.662 0.547 -60.701 1.00 97.44 246 ALA A C 1
ATOM 1920 O O . ALA A 1 246 ? 49.775 0.677 -61.220 1.00 97.44 246 ALA A O 1
ATOM 1921 N N . ALA A 1 247 ? 47.843 -0.460 -61.013 1.00 97.12 247 ALA A N 1
ATOM 1922 C CA . ALA A 1 247 ? 48.133 -1.456 -62.037 1.00 97.12 247 ALA A CA 1
ATOM 1923 C C . ALA A 1 247 ? 48.165 -0.835 -63.442 1.00 97.12 247 ALA A C 1
ATOM 1925 O O . ALA A 1 247 ? 49.135 -1.050 -64.170 1.00 97.12 247 ALA A O 1
ATOM 1926 N N . GLU A 1 248 ? 47.188 0.005 -63.788 1.00 97.00 248 GLU A N 1
ATOM 1927 C CA . GLU A 1 248 ? 47.153 0.754 -65.050 1.00 97.00 248 GLU A CA 1
ATOM 1928 C C . GLU A 1 248 ? 48.402 1.621 -65.214 1.00 97.00 248 GLU A C 1
ATOM 1930 O O . GLU A 1 248 ? 49.109 1.509 -66.212 1.00 97.00 248 GLU A O 1
ATOM 1935 N N . ARG A 1 249 ? 48.772 2.402 -64.188 1.00 96.88 249 ARG A N 1
ATOM 1936 C CA . ARG A 1 249 ? 50.004 3.212 -64.208 1.00 96.88 249 ARG A CA 1
ATOM 1937 C C . ARG A 1 249 ? 51.260 2.371 -64.458 1.00 96.88 249 ARG A C 1
ATOM 1939 O O . ARG A 1 249 ? 52.176 2.836 -65.140 1.00 96.88 249 ARG A O 1
ATOM 1946 N N . ARG A 1 250 ? 51.336 1.151 -63.913 1.00 96.69 250 ARG A N 1
ATOM 1947 C CA . ARG A 1 250 ? 52.454 0.220 -64.159 1.00 96.69 250 ARG A CA 1
ATOM 1948 C C . ARG A 1 250 ? 52.440 -0.316 -65.592 1.00 96.69 250 ARG A C 1
ATOM 1950 O O . ARG A 1 250 ? 53.509 -0.397 -66.193 1.00 96.69 250 ARG A O 1
ATOM 1957 N N . LEU A 1 251 ? 51.270 -0.656 -66.133 1.00 95.88 251 LEU A N 1
ATOM 1958 C CA . LEU A 1 251 ? 51.119 -1.107 -67.519 1.00 95.88 251 LEU A CA 1
ATOM 1959 C C . LEU A 1 251 ? 51.517 -0.005 -68.503 1.00 95.88 251 LEU A C 1
ATOM 1961 O O . LEU A 1 251 ? 52.395 -0.234 -69.328 1.00 95.88 251 LEU A O 1
ATOM 1965 N N . THR A 1 252 ? 51.002 1.215 -68.337 1.00 96.44 252 THR A N 1
ATOM 1966 C CA . THR A 1 252 ? 51.340 2.358 -69.199 1.00 96.44 252 THR A CA 1
ATOM 1967 C C . THR A 1 252 ? 52.838 2.679 -69.182 1.00 96.44 252 THR A C 1
ATOM 1969 O O . THR A 1 252 ? 53.397 3.078 -70.201 1.00 96.44 252 THR A O 1
ATOM 1972 N N . ARG A 1 253 ? 53.523 2.509 -68.039 1.00 95.19 253 ARG A N 1
ATOM 1973 C CA . ARG A 1 253 ? 54.991 2.640 -67.969 1.00 95.19 253 ARG A CA 1
ATOM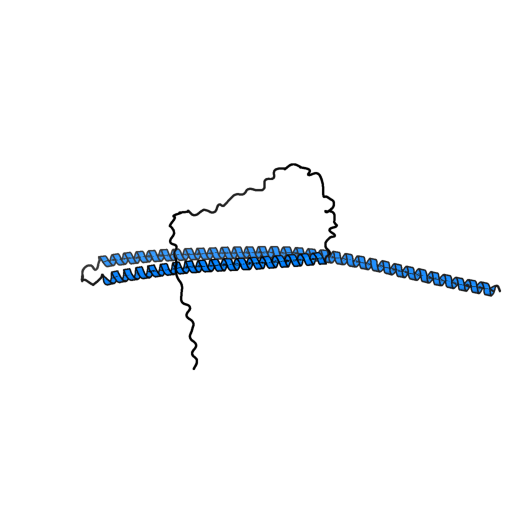 1974 C C . ARG A 1 253 ? 55.689 1.560 -68.794 1.00 95.19 253 ARG A C 1
ATOM 1976 O O . ARG A 1 253 ? 56.490 1.902 -69.653 1.00 95.19 253 ARG A O 1
ATOM 1983 N N . ARG A 1 254 ? 55.322 0.288 -68.602 1.00 94.94 254 ARG A N 1
ATOM 1984 C CA . ARG A 1 254 ? 55.884 -0.835 -69.372 1.00 94.94 254 ARG A CA 1
ATOM 1985 C C . ARG A 1 254 ? 55.655 -0.688 -70.877 1.00 94.94 254 ARG A C 1
ATOM 1987 O O . ARG A 1 254 ? 56.547 -1.002 -71.652 1.00 94.94 254 ARG A O 1
ATOM 1994 N N . GLU A 1 255 ? 54.490 -0.196 -71.292 1.00 94.19 255 GLU A N 1
ATOM 1995 C CA . GLU A 1 255 ? 54.198 0.074 -72.705 1.00 94.19 255 GLU A CA 1
ATOM 1996 C C . GLU A 1 255 ? 55.091 1.166 -73.296 1.00 94.19 255 GLU A C 1
ATOM 1998 O O . GLU A 1 255 ? 55.502 1.058 -74.449 1.00 94.19 255 GLU A O 1
ATOM 2003 N N . ARG A 1 256 ? 55.396 2.221 -72.527 1.00 94.25 256 ARG A N 1
ATOM 2004 C CA . ARG A 1 256 ? 56.338 3.262 -72.961 1.00 94.25 256 ARG A CA 1
ATOM 2005 C C . ARG A 1 256 ? 57.752 2.707 -73.082 1.00 94.25 256 ARG A C 1
ATOM 2007 O O . ARG A 1 256 ? 58.383 2.946 -74.103 1.00 94.25 256 ARG A O 1
ATOM 2014 N N . ASP A 1 257 ? 58.198 1.938 -72.092 1.00 93.50 257 ASP A N 1
ATOM 2015 C CA . ASP A 1 257 ? 59.533 1.331 -72.084 1.00 93.50 257 ASP A CA 1
ATOM 2016 C C . ASP A 1 257 ? 59.712 0.325 -73.234 1.00 93.50 257 ASP A C 1
ATOM 2018 O O . ASP A 1 257 ? 60.787 0.244 -73.808 1.00 93.50 257 ASP A O 1
ATOM 2022 N N . ALA A 1 258 ? 58.661 -0.414 -73.610 1.00 91.50 258 ALA A N 1
ATOM 2023 C CA . ALA A 1 258 ? 58.699 -1.361 -74.729 1.00 91.50 258 ALA A CA 1
ATOM 2024 C C . ALA A 1 258 ? 58.656 -0.697 -76.120 1.00 91.50 258 ALA A C 1
ATOM 2026 O O . ALA A 1 258 ? 58.930 -1.361 -77.119 1.00 91.50 258 ALA A O 1
ATOM 2027 N N . ARG A 1 259 ? 58.248 0.576 -76.207 1.00 87.81 259 ARG A N 1
ATOM 2028 C CA . ARG A 1 259 ? 58.192 1.347 -77.463 1.00 87.81 259 ARG A CA 1
ATOM 2029 C C . ARG A 1 259 ? 59.448 2.183 -77.721 1.00 87.81 259 ARG A C 1
ATOM 2031 O O . ARG A 1 259 ? 59.607 2.644 -78.851 1.00 87.81 259 ARG A O 1
ATOM 2038 N N . ALA A 1 260 ? 60.252 2.439 -76.692 1.00 78.06 260 ALA A N 1
ATOM 2039 C CA . ALA A 1 260 ? 61.519 3.163 -76.775 1.00 78.06 260 ALA A CA 1
ATOM 2040 C C . ALA A 1 260 ? 62.653 2.229 -77.221 1.00 78.06 260 ALA A C 1
ATOM 2042 O O . ALA A 1 260 ? 63.542 2.724 -77.949 1.00 78.06 260 ALA A O 1
#

pLDDT: mean 81.61, std 21.43, range [41.66, 98.69]

Foldseek 3Di:
DDDDDDDDDDDDDDDDDDDDDDDDDDDDDDDDDDDDDDDDDDDDDDDDDPDDDDPPPPPPDPPPPPPVRVVVVVVVVVVVVVVVVVVVVVVVVVVVVVVVVVVVVVVVVVVVVVVVVVVVVVVVVVVVVVVDDDDDDPDDPDVVVVVVVVVVVVVVVVVVVVVVVVVVVVVVVVVVVVVVVVVVVVVVVVVVVVVVVVVVVVVVVVVVVVVVVVVVVVVVVVVVVVVVVVVVVVVVVVVVVVVVVVVVVVVVVVVVVVVD

Sequence (260 aa):
MSERQPNSGSGDGGARSRAAERVRREAPRKPNRDADEGPEATGGSRLRPIRGAQTEALERELDPPSKGERDERLQHAVEAARRTAEERATAEILALEDDLDRERETAAKSLEQVQRRLREAEAQAAATVTATEPEEAGAEVGEPEDELIAERDQAAEALREARERVERAEAASSNAERARAESEQRLIADSELRLAEHTSLLREQLTELEGETEDRVEEAVEQARREAEDRVRAELAEETRRQVEAAERRLTRRERDARA

Secondary structure (DSSP, 8-state):
--------------------------PPPPP--------------------SS--SSS-S--PPPPHHHHHHHHHHHHHHHHHHHHHHHHHHHHHHHHHHHHHHHHHHHHHHHHHHH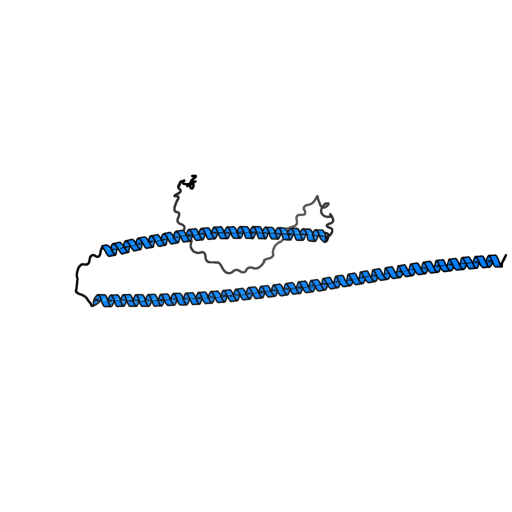HHHHHHHHHHHHHH---------SSHHHHHHHHHHHHHHHHHHHHHHHHHHHHHHHHHHHHHHHHHHHHHHHHHHHHHHHHHHHHHHHHHHHHHHHHHHHHHHHHHHHHHHHHHHHHHHHHHHHHHHHHHHHHHHHHHHHHH-

Radius of gyration: 48.58 Å; chains: 1; bounding box: 104×58×154 Å